Protein AF-A0A925UVL2-F1 (afdb_monomer_lite)

Structure (mmCIF, N/CA/C/O backbone):
data_AF-A0A925UVL2-F1
#
_entry.id   AF-A0A925UVL2-F1
#
loop_
_atom_site.group_PDB
_atom_site.id
_atom_site.type_symbol
_atom_site.label_atom_id
_atom_site.label_alt_id
_atom_site.label_comp_id
_atom_site.label_asym_id
_atom_site.label_entity_id
_atom_site.label_seq_id
_atom_site.pdbx_PDB_ins_code
_atom_site.Cartn_x
_atom_site.Cartn_y
_atom_site.Cartn_z
_atom_site.occupancy
_atom_site.B_iso_or_equiv
_atom_site.auth_seq_id
_atom_site.auth_comp_id
_atom_site.auth_asym_id
_atom_site.auth_atom_id
_atom_site.pdbx_PDB_model_num
ATOM 1 N N . MET A 1 1 ? -5.075 15.294 38.977 1.00 72.44 1 MET A N 1
ATOM 2 C CA . MET A 1 1 ? -5.924 14.335 39.721 1.00 72.44 1 MET A CA 1
ATOM 3 C C . MET A 1 1 ? -6.480 15.074 40.926 1.00 72.44 1 MET A C 1
ATOM 5 O O . MET A 1 1 ? -5.713 15.809 41.532 1.00 72.44 1 MET A O 1
ATOM 9 N N . HIS A 1 2 ? -7.775 14.944 41.223 1.00 85.81 2 HIS A N 1
ATOM 10 C CA . HIS A 1 2 ? -8.406 15.625 42.360 1.00 85.81 2 HIS A CA 1
ATOM 11 C C . HIS A 1 2 ? -8.587 14.658 43.531 1.00 85.81 2 HIS A C 1
ATOM 13 O O . HIS A 1 2 ? -9.020 13.522 43.315 1.00 85.81 2 HIS A O 1
ATOM 19 N N . HIS A 1 3 ? -8.295 15.098 44.755 1.00 89.81 3 HIS A N 1
ATOM 20 C CA . HIS A 1 3 ? -8.613 14.348 45.967 1.00 89.81 3 HIS A CA 1
ATOM 21 C C . HIS A 1 3 ? -10.031 14.688 46.433 1.00 89.81 3 HIS A C 1
ATOM 23 O O . HIS A 1 3 ? -10.335 15.842 46.712 1.00 89.81 3 HIS A O 1
ATOM 29 N N . ILE A 1 4 ? -10.893 13.677 46.559 1.00 88.50 4 ILE A N 1
ATOM 30 C CA . ILE A 1 4 ? -12.280 13.822 47.034 1.00 88.50 4 ILE A CA 1
ATOM 31 C C . ILE A 1 4 ? -12.306 14.417 48.450 1.00 88.50 4 ILE A C 1
ATOM 33 O O . ILE A 1 4 ? -13.147 15.257 48.769 1.00 88.50 4 ILE A O 1
ATOM 37 N N . VAL A 1 5 ? -11.374 13.979 49.298 1.00 87.56 5 VAL A N 1
ATOM 38 C CA . VAL A 1 5 ? -10.999 14.658 50.539 1.00 87.56 5 VAL A CA 1
ATOM 39 C C . VAL A 1 5 ? -9.580 15.179 50.358 1.00 87.56 5 VAL A C 1
ATOM 41 O O . VAL A 1 5 ? -8.650 14.384 50.259 1.00 87.56 5 VAL A O 1
ATOM 44 N N . GLU A 1 6 ? -9.424 16.498 50.298 1.00 85.12 6 GLU A N 1
ATOM 45 C CA . GLU A 1 6 ? -8.128 17.170 50.138 1.00 85.12 6 GLU A CA 1
ATOM 46 C C . GLU A 1 6 ? -7.129 16.761 51.238 1.00 85.12 6 GLU A C 1
ATOM 48 O O . GLU A 1 6 ? -7.491 16.671 52.416 1.00 85.12 6 GLU A O 1
ATOM 53 N N . GLU A 1 7 ? -5.854 16.573 50.878 1.00 84.00 7 GLU A N 1
ATOM 54 C CA . GLU A 1 7 ? -4.787 16.214 51.834 1.00 84.00 7 GLU A CA 1
ATOM 55 C C . GLU A 1 7 ? -4.626 17.268 52.939 1.00 84.00 7 GLU A C 1
ATOM 57 O O . GLU A 1 7 ? -4.445 16.933 54.108 1.00 84.00 7 GLU A O 1
ATOM 62 N N . SER A 1 8 ? -4.809 18.550 52.601 1.00 81.94 8 SER A N 1
ATOM 63 C CA . SER A 1 8 ? -4.787 19.667 53.562 1.00 81.94 8 SER A CA 1
ATOM 64 C C . SER A 1 8 ? -5.883 19.588 54.631 1.00 81.94 8 SER A C 1
ATOM 66 O O . SER A 1 8 ? -5.775 20.231 55.673 1.00 81.94 8 SER A O 1
ATOM 68 N N . LYS A 1 9 ? -6.932 18.791 54.394 1.00 81.00 9 LYS A N 1
ATOM 69 C CA . LYS A 1 9 ? -8.013 18.498 55.345 1.00 81.00 9 LYS A CA 1
ATOM 70 C C . LYS A 1 9 ? -7.885 17.098 55.964 1.00 81.00 9 LYS A C 1
ATOM 72 O O . LYS A 1 9 ? -8.846 16.607 56.549 1.00 81.00 9 LYS A O 1
ATOM 77 N N . GLY A 1 10 ? -6.719 16.459 55.835 1.00 86.19 10 GLY A N 1
ATOM 78 C CA . GLY A 1 10 ? -6.431 15.127 56.374 1.00 86.19 10 GLY A CA 1
ATOM 79 C C . GLY A 1 10 ? -6.856 13.966 55.470 1.00 86.19 10 GLY A C 1
ATOM 80 O O . GLY A 1 10 ? -6.943 12.832 55.936 1.00 86.19 10 GLY A O 1
ATOM 81 N N . GLY A 1 11 ? -7.155 14.223 54.193 1.00 87.06 11 GLY A N 1
ATOM 82 C CA . GLY A 1 11 ? -7.485 13.169 53.238 1.00 87.06 11 GLY A CA 1
ATOM 83 C C . GLY A 1 11 ? -6.274 12.300 52.858 1.00 87.06 11 GLY A C 1
ATOM 84 O O . GLY A 1 11 ? -5.169 12.821 52.733 1.00 87.06 11 GLY A O 1
ATOM 85 N N . PRO A 1 12 ? -6.447 10.981 52.650 1.00 90.25 12 PRO A N 1
ATOM 86 C CA . PRO A 1 12 ? -5.346 10.086 52.297 1.00 90.25 12 PRO A CA 1
ATOM 87 C C . PRO A 1 12 ? -4.977 10.169 50.806 1.00 90.25 12 PRO A C 1
ATOM 89 O O . PRO A 1 12 ? -5.854 10.241 49.941 1.00 90.25 12 PRO A O 1
ATOM 92 N N . ASN A 1 13 ? -3.686 10.061 50.485 1.00 89.81 13 ASN A N 1
ATOM 93 C CA . ASN A 1 13 ? -3.199 9.989 49.105 1.00 89.81 13 ASN A CA 1
ATOM 94 C C . ASN A 1 13 ? -3.274 8.552 48.552 1.00 89.81 13 ASN A C 1
ATOM 96 O O . ASN A 1 13 ? -2.267 7.858 48.421 1.00 89.81 13 ASN A O 1
ATOM 100 N N . ILE A 1 14 ? -4.492 8.071 48.301 1.00 91.19 14 ILE A N 1
ATOM 101 C CA . ILE A 1 14 ? -4.757 6.717 47.793 1.00 91.19 14 ILE A CA 1
ATOM 102 C C . ILE A 1 14 ? -5.704 6.758 46.596 1.00 91.19 14 ILE A C 1
ATOM 104 O O . ILE A 1 14 ? -6.545 7.652 46.484 1.00 91.19 14 ILE A O 1
ATOM 108 N N . ALA A 1 15 ? -5.630 5.740 45.736 1.00 86.75 15 ALA A N 1
ATOM 109 C CA . ALA A 1 15 ? -6.442 5.651 44.522 1.00 86.75 15 ALA A CA 1
ATOM 110 C C . ALA A 1 15 ? -7.954 5.766 44.787 1.00 86.75 15 ALA A C 1
ATOM 112 O O . ALA A 1 15 ? -8.668 6.352 43.976 1.00 86.75 15 ALA A O 1
ATOM 113 N N . ASP A 1 16 ? -8.460 5.262 45.919 1.00 89.19 16 ASP A N 1
ATOM 114 C CA . ASP A 1 16 ? -9.878 5.392 46.282 1.00 89.19 16 ASP A CA 1
ATOM 115 C C . ASP A 1 16 ? -10.305 6.855 46.510 1.00 89.19 16 ASP A C 1
ATOM 117 O O . ASP A 1 16 ? -11.392 7.257 46.091 1.00 89.19 16 ASP A O 1
ATOM 121 N N . ASN A 1 17 ? -9.418 7.673 47.080 1.00 90.81 17 ASN A N 1
ATOM 122 C CA . ASN A 1 17 ? -9.654 9.094 47.325 1.00 90.81 17 ASN A CA 1
ATOM 123 C C . ASN A 1 17 ? -9.396 9.967 46.081 1.00 90.81 17 ASN A C 1
ATOM 125 O O . ASN A 1 17 ? -9.774 11.133 46.068 1.00 90.81 17 ASN A O 1
ATOM 129 N N . GLY A 1 18 ? -8.779 9.420 45.030 1.00 90.50 18 GLY A N 1
ATOM 130 C CA . GLY A 1 18 ? -8.549 10.120 43.767 1.00 90.50 18 GLY A CA 1
ATOM 131 C C . GLY A 1 18 ? -9.730 10.010 42.800 1.00 90.50 18 GLY A C 1
ATOM 132 O O . GLY A 1 18 ? -10.296 8.928 42.622 1.00 90.50 18 GLY A O 1
ATOM 133 N N . ILE A 1 19 ? -10.074 11.108 42.128 1.00 89.94 19 ILE A N 1
ATOM 134 C CA . ILE A 1 19 ? -11.000 11.130 40.988 1.00 89.94 19 ILE A CA 1
ATOM 135 C C . ILE A 1 19 ? -10.327 11.794 39.769 1.00 89.94 19 ILE A C 1
ATOM 137 O O . ILE A 1 19 ? -9.723 12.869 39.901 1.00 89.94 19 ILE A O 1
ATOM 141 N N . PRO A 1 20 ? -10.371 11.161 38.580 1.00 87.50 20 PRO A N 1
ATOM 142 C CA . PRO A 1 20 ? -9.925 11.795 37.346 1.00 87.50 20 PRO A CA 1
ATOM 143 C C . PRO A 1 20 ? -10.978 12.808 36.885 1.00 87.50 20 PRO A C 1
ATOM 145 O O . PRO A 1 20 ? -12.149 12.468 36.749 1.00 87.50 20 PRO A O 1
ATOM 148 N N . LEU A 1 21 ? -10.557 14.050 36.653 1.00 85.44 21 LEU A N 1
ATOM 149 C CA . LEU A 1 21 ? -11.402 15.148 36.180 1.00 85.44 21 LEU A CA 1
ATOM 150 C C . LEU A 1 21 ? -10.656 15.907 35.077 1.00 85.44 21 LEU A C 1
ATOM 152 O O . LEU A 1 21 ? -9.426 15.994 35.129 1.00 85.44 21 LEU A O 1
ATOM 156 N N . CYS A 1 22 ? -11.389 16.465 34.109 1.00 86.19 22 CYS A N 1
ATOM 157 C CA . CYS A 1 22 ? -10.830 17.453 33.186 1.00 86.19 22 CYS A CA 1
ATOM 158 C C . CYS A 1 22 ? -10.527 18.767 33.924 1.00 86.19 22 CYS A C 1
ATOM 160 O O . CYS A 1 22 ? -10.911 18.945 35.083 1.00 86.19 22 CYS A O 1
ATOM 162 N N . PHE A 1 23 ? -9.838 19.685 33.249 1.00 80.12 23 PHE A N 1
ATOM 163 C CA . PHE A 1 23 ? -9.424 20.955 33.843 1.00 80.12 23 PHE A CA 1
ATOM 164 C C . PHE A 1 23 ? -10.614 21.781 34.363 1.00 80.12 23 PHE A C 1
ATOM 166 O O . PHE A 1 23 ? -10.574 22.250 35.499 1.00 80.12 23 PHE A O 1
ATOM 173 N N . ASP A 1 24 ? -11.701 21.856 33.594 1.00 80.81 24 ASP A N 1
ATOM 174 C CA . ASP A 1 24 ? -12.895 22.631 33.957 1.00 80.81 24 ASP A CA 1
ATOM 175 C C . ASP A 1 24 ? -13.642 22.003 35.140 1.00 80.81 24 ASP A C 1
ATOM 177 O O . ASP A 1 24 ? -13.885 22.659 36.153 1.00 80.81 24 ASP A O 1
ATOM 181 N N . CYS A 1 25 ? -13.898 20.689 35.095 1.00 82.00 25 CYS A N 1
ATOM 182 C CA . CYS A 1 25 ? -14.522 19.989 36.220 1.00 82.00 25 CYS A CA 1
ATOM 183 C C . CYS A 1 25 ? -13.666 20.065 37.490 1.00 82.00 25 CYS A C 1
ATOM 185 O O . CYS A 1 25 ? -14.204 20.095 38.594 1.00 82.00 25 CYS A O 1
ATOM 187 N N . HIS A 1 26 ? -12.338 20.100 37.362 1.00 83.12 26 HIS A N 1
ATOM 188 C CA . HIS A 1 26 ? -11.442 20.258 38.503 1.00 83.12 26 HIS A CA 1
ATOM 189 C C . HIS A 1 26 ? -11.565 21.643 39.166 1.00 83.12 26 HIS A C 1
ATOM 191 O O . HIS A 1 26 ? -11.337 21.763 40.373 1.00 83.12 26 HIS A O 1
ATOM 197 N N . ALA A 1 27 ? -11.921 22.686 38.413 1.00 78.25 27 ALA A N 1
ATOM 198 C CA . ALA A 1 27 ? -12.190 24.011 38.965 1.00 78.25 27 ALA A CA 1
ATOM 199 C C . ALA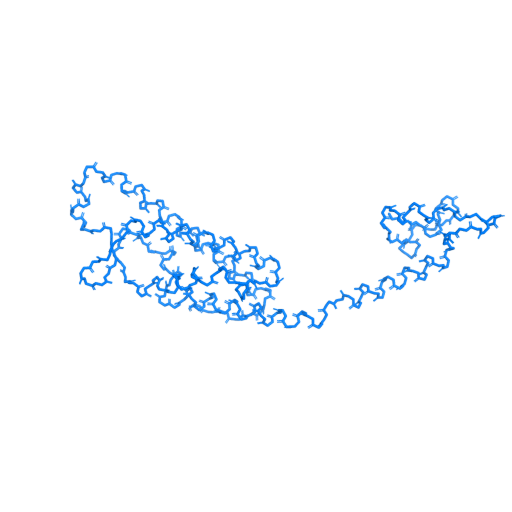 A 1 27 ? -13.524 24.037 39.733 1.00 78.25 27 ALA A C 1
ATOM 201 O O . ALA A 1 27 ? -13.575 24.512 40.869 1.00 78.25 27 ALA A O 1
ATOM 202 N N . ASP A 1 28 ? -14.573 23.431 39.173 1.00 75.19 28 ASP A N 1
ATOM 203 C CA . ASP A 1 28 ? -15.930 23.465 39.736 1.00 75.19 28 ASP A CA 1
ATOM 204 C C . ASP A 1 28 ? -16.056 22.757 41.097 1.00 75.19 28 ASP A C 1
ATOM 206 O O . ASP A 1 28 ? -16.763 23.218 42.000 1.00 75.19 28 ASP A O 1
ATOM 210 N N . VAL A 1 29 ? -15.340 21.644 41.288 1.00 78.38 29 VAL A N 1
ATOM 211 C CA . VAL A 1 29 ? -15.460 20.796 42.491 1.00 78.38 29 VAL A CA 1
ATOM 212 C C . VAL A 1 29 ? -14.903 21.435 43.770 1.00 78.38 29 VAL A C 1
ATOM 214 O O . VAL A 1 29 ? -15.275 21.030 44.871 1.00 78.38 29 VAL A O 1
ATOM 217 N N . LYS A 1 30 ? -14.061 22.473 43.669 1.00 67.06 30 LYS A N 1
ATOM 218 C CA . LYS A 1 30 ? -13.407 23.107 44.832 1.00 67.06 30 LYS A CA 1
ATOM 219 C C . LYS A 1 30 ? -14.278 24.112 45.589 1.00 67.06 30 LYS A C 1
ATOM 221 O O . LYS A 1 30 ? -13.866 24.621 46.631 1.00 67.06 30 LYS A O 1
ATOM 226 N N . HIS A 1 31 ? -15.488 24.395 45.114 1.00 59.34 31 HIS A N 1
ATOM 227 C CA . HIS A 1 31 ? -16.301 25.496 45.632 1.00 59.34 31 HIS A CA 1
ATOM 228 C C . HIS A 1 31 ? -17.306 25.121 46.735 1.00 59.34 31 HIS A C 1
ATOM 230 O O . HIS A 1 31 ? -18.104 25.981 47.132 1.00 59.34 31 HIS A O 1
ATOM 236 N N . TYR A 1 32 ? -17.297 23.889 47.268 1.00 60.66 32 TYR A N 1
ATOM 237 C CA . TYR A 1 32 ? -18.253 23.483 48.308 1.00 60.66 32 TYR A CA 1
ATOM 238 C C . TYR A 1 32 ? -18.093 24.309 49.598 1.00 60.66 32 TYR A C 1
ATOM 240 O O . TYR A 1 32 ? -17.070 24.247 50.279 1.00 60.66 32 TYR A O 1
ATOM 248 N N . ASN A 1 33 ? -19.135 25.071 49.945 1.00 62.41 33 ASN A N 1
ATOM 249 C CA . ASN A 1 33 ? -19.222 25.848 51.179 1.00 62.41 33 ASN A CA 1
ATOM 250 C C . ASN A 1 33 ? -20.495 25.435 51.931 1.00 62.41 33 ASN A C 1
ATOM 252 O O . ASN A 1 33 ? -21.598 25.748 51.486 1.00 62.41 33 ASN A O 1
ATOM 256 N N . ALA A 1 34 ? -20.335 24.776 53.081 1.00 62.72 34 ALA A N 1
ATOM 257 C CA . ALA A 1 34 ? -21.445 24.305 53.912 1.00 62.72 34 ALA A CA 1
ATOM 258 C C . ALA A 1 34 ? -22.335 25.442 54.458 1.00 62.72 34 ALA A C 1
ATOM 260 O O . ALA A 1 34 ? -23.492 25.206 54.787 1.00 62.72 34 ALA A O 1
ATOM 261 N N . GLN A 1 35 ? -21.818 26.673 54.534 1.00 62.56 35 GLN A N 1
ATOM 262 C CA . GLN A 1 35 ? -22.533 27.846 55.054 1.00 62.56 35 GLN A CA 1
ATOM 263 C C . GLN A 1 35 ? -23.428 28.510 53.993 1.00 62.56 35 GLN A C 1
ATOM 265 O O . GLN A 1 35 ? -24.331 29.269 54.336 1.00 62.56 35 GLN A O 1
ATOM 270 N N . HIS A 1 36 ? -23.215 28.204 52.707 1.00 58.78 36 HIS A N 1
ATOM 271 C CA . HIS A 1 36 ? -24.003 28.734 51.592 1.00 58.78 36 HIS A CA 1
ATOM 272 C C . HIS A 1 36 ? -24.233 27.650 50.524 1.00 58.78 36 HIS A C 1
ATOM 274 O O . HIS A 1 36 ? -23.535 27.633 49.504 1.00 58.78 36 HIS A O 1
ATOM 280 N N . PRO A 1 37 ? -25.229 26.763 50.715 1.00 61.72 37 PRO A N 1
ATOM 281 C CA . PRO A 1 37 ? -25.466 25.612 49.839 1.00 61.72 37 PRO A CA 1
ATOM 282 C C . PRO A 1 37 ? -26.123 25.959 48.484 1.00 61.72 37 PRO A C 1
ATOM 284 O O . PRO A 1 37 ? -26.692 25.088 47.836 1.00 61.72 37 PRO A O 1
ATOM 287 N N . ARG A 1 38 ? -26.067 27.216 48.017 1.00 48.75 38 ARG A N 1
ATOM 288 C CA . ARG A 1 38 ? -26.560 27.597 46.680 1.00 48.75 38 ARG A CA 1
ATOM 289 C C . ARG A 1 38 ? -25.450 27.454 45.629 1.00 48.75 38 ARG A C 1
ATOM 291 O O . ARG A 1 38 ? -24.377 28.036 45.785 1.00 48.75 38 ARG A O 1
ATOM 298 N N . GLY A 1 39 ? -25.738 26.719 44.553 1.00 58.12 39 GLY A N 1
ATOM 299 C CA . GLY A 1 39 ? -24.865 26.518 43.384 1.00 58.12 39 GLY A CA 1
ATOM 300 C C . GLY A 1 39 ? -24.618 25.040 43.046 1.00 58.12 39 GLY A C 1
ATOM 301 O O . GLY A 1 39 ? -24.963 24.156 43.825 1.00 58.12 39 GLY A O 1
ATOM 302 N N . THR A 1 40 ? -24.004 24.777 41.889 1.00 54.75 40 THR A N 1
ATOM 303 C CA . THR A 1 40 ? -23.589 23.450 41.382 1.00 54.75 40 THR A CA 1
ATOM 304 C C . THR A 1 40 ? -22.350 22.929 42.118 1.00 54.75 40 THR A C 1
ATOM 306 O O . THR A 1 40 ? -21.260 22.853 41.558 1.00 54.75 40 THR A O 1
ATOM 309 N N . LYS A 1 41 ? -22.477 22.641 43.415 1.00 70.88 41 LYS A N 1
ATOM 310 C CA . LYS A 1 41 ? -21.344 22.249 44.266 1.00 70.88 41 LYS A CA 1
ATOM 311 C C . LYS A 1 41 ? -21.483 20.792 44.687 1.00 70.88 41 LYS A C 1
ATOM 313 O O . LYS A 1 41 ? -22.466 20.444 45.328 1.00 70.88 41 LYS A O 1
ATOM 318 N N . TYR A 1 42 ? -20.483 19.974 44.364 1.00 75.56 42 TYR A N 1
ATOM 319 C CA . TYR A 1 42 ? -20.478 18.544 44.665 1.00 75.56 42 TYR A CA 1
ATOM 320 C C . TYR A 1 42 ? -19.941 18.263 46.071 1.00 75.56 42 TYR A C 1
ATOM 322 O O . TYR A 1 42 ? -18.875 18.735 46.465 1.00 75.56 42 TYR A O 1
ATOM 330 N N . SER A 1 43 ? -20.668 17.450 46.821 1.00 81.31 43 SER A N 1
ATOM 331 C CA . SER A 1 43 ? -20.219 16.819 48.055 1.00 81.31 43 SER A CA 1
ATOM 332 C C . SER A 1 43 ? -19.278 15.644 47.768 1.00 81.31 43 SER A C 1
ATOM 334 O O . SER A 1 43 ? -19.274 15.056 46.684 1.00 81.31 43 SER A O 1
ATOM 336 N N . GLY A 1 44 ? -18.500 15.235 48.774 1.00 85.38 44 GLY A N 1
ATOM 337 C CA . GLY A 1 44 ? -17.602 14.086 48.639 1.00 85.38 44 GLY A CA 1
ATOM 338 C C . GLY A 1 44 ? -18.326 12.778 48.281 1.00 85.38 44 GLY A C 1
ATOM 339 O O . GLY A 1 44 ? -17.777 11.948 47.560 1.00 85.38 44 GLY A O 1
ATOM 340 N N . SER A 1 45 ? -19.571 12.593 48.731 1.00 85.81 45 SER A N 1
ATOM 341 C CA . SER A 1 45 ? -20.397 11.438 48.359 1.00 85.81 45 SER A CA 1
ATOM 342 C C . SER A 1 45 ? -20.843 11.493 46.895 1.00 85.81 45 SER A C 1
ATOM 344 O O . SER A 1 45 ? -20.810 10.465 46.218 1.00 85.81 45 SER A O 1
ATOM 346 N N . GLU A 1 46 ? -21.190 12.673 46.375 1.00 86.38 46 GLU A N 1
ATOM 347 C CA . GLU A 1 46 ? -21.504 12.861 44.953 1.00 86.38 46 GLU A CA 1
ATOM 348 C C . GLU A 1 46 ? -20.282 12.612 44.069 1.00 86.38 46 GLU A C 1
ATOM 350 O O . GLU A 1 46 ? -20.398 11.921 43.061 1.00 86.38 46 GLU A O 1
ATOM 355 N N . LEU A 1 47 ? -19.094 13.076 44.473 1.00 88.75 47 LEU A N 1
ATOM 356 C CA . LEU A 1 47 ? -17.850 12.785 43.752 1.00 88.75 47 LEU A CA 1
ATOM 357 C C . LEU A 1 47 ? -17.543 11.282 43.725 1.00 88.75 47 LEU A C 1
ATOM 359 O O . LEU A 1 47 ? -17.193 10.744 42.675 1.00 88.75 47 LEU A O 1
ATOM 363 N N . ARG A 1 48 ? -17.731 10.569 44.845 1.00 90.75 48 ARG A N 1
ATOM 364 C CA . ARG A 1 48 ? -17.581 9.101 44.886 1.00 90.75 48 ARG A CA 1
ATOM 365 C C . ARG A 1 48 ? -18.575 8.408 43.960 1.00 90.75 48 ARG A C 1
ATOM 367 O O . ARG A 1 48 ? -18.187 7.499 43.227 1.00 90.75 48 ARG A O 1
ATOM 374 N N . LYS A 1 49 ? -19.834 8.851 43.952 1.00 90.44 49 LYS A N 1
ATOM 375 C CA . LYS A 1 49 ? -20.864 8.316 43.056 1.00 90.44 49 LYS A CA 1
ATOM 376 C C . LYS A 1 49 ? -20.503 8.558 41.587 1.00 90.44 49 LYS A C 1
ATOM 378 O O . LYS A 1 49 ? -20.500 7.603 40.815 1.00 90.44 49 LYS A O 1
ATOM 383 N N . HIS A 1 50 ? -20.108 9.779 41.224 1.00 88.00 50 HIS A N 1
ATOM 384 C CA . HIS A 1 50 ? -19.669 10.108 39.867 1.00 88.00 50 HIS A CA 1
ATOM 385 C C . HIS A 1 50 ? -18.454 9.296 39.430 1.00 88.00 50 HIS A C 1
ATOM 387 O O . HIS A 1 50 ? -18.442 8.792 38.313 1.00 88.00 50 HIS A O 1
ATOM 393 N N . LYS A 1 51 ? -17.465 9.098 40.308 1.00 90.44 51 LYS A N 1
ATOM 394 C CA . LYS A 1 51 ? -16.316 8.227 40.035 1.00 90.44 51 LYS A CA 1
ATOM 395 C C . LYS A 1 51 ? -16.765 6.806 39.686 1.00 90.44 51 LYS A C 1
ATOM 397 O O . LYS A 1 51 ? -16.340 6.265 38.669 1.00 90.44 51 LYS A O 1
ATOM 402 N N . VAL A 1 52 ? -17.626 6.205 40.510 1.00 91.56 52 VAL A N 1
ATOM 403 C CA . VAL A 1 52 ? -18.140 4.844 40.282 1.00 91.56 52 VAL A CA 1
ATOM 404 C C . VAL A 1 52 ? -18.930 4.764 38.977 1.00 91.56 52 VAL A C 1
ATOM 406 O O . VAL A 1 52 ? -18.750 3.824 38.207 1.00 91.56 52 VAL A O 1
ATOM 409 N N . GLU A 1 53 ? -19.797 5.736 38.707 1.00 89.06 53 GLU A N 1
ATOM 410 C CA . GLU A 1 53 ? -20.590 5.781 37.477 1.00 89.06 53 GLU A CA 1
ATOM 411 C C . GLU A 1 53 ? -19.725 5.993 36.235 1.00 89.06 53 GLU A C 1
ATOM 413 O O . GLU A 1 53 ? -19.949 5.328 35.226 1.00 89.06 53 GLU A O 1
ATOM 418 N N . TRP A 1 54 ? -18.708 6.851 36.312 1.00 85.94 54 TRP A N 1
ATOM 419 C CA . TRP A 1 54 ? -17.735 7.047 35.243 1.00 85.94 54 TRP A CA 1
ATOM 420 C C . TRP A 1 54 ? -16.982 5.754 34.939 1.00 85.94 54 TRP A C 1
ATOM 422 O O . TRP A 1 54 ? -16.974 5.328 33.788 1.00 85.94 54 TRP A O 1
ATOM 432 N N . PHE A 1 55 ? -16.441 5.075 35.960 1.00 86.62 55 PHE A N 1
ATOM 433 C CA . PHE A 1 55 ? -15.757 3.790 35.776 1.00 86.62 55 PHE A CA 1
ATOM 434 C C . PHE A 1 55 ? -16.673 2.711 35.191 1.00 86.62 55 PHE A C 1
ATOM 436 O O . PHE A 1 55 ? -16.255 1.970 34.307 1.00 86.62 55 PHE A O 1
ATOM 443 N N . LYS A 1 56 ? -17.941 2.656 35.618 1.00 87.38 56 LYS A N 1
ATOM 444 C CA . LYS A 1 56 ? -18.942 1.768 35.008 1.00 87.38 56 LYS A CA 1
ATOM 445 C C . LYS A 1 56 ? -19.179 2.106 33.540 1.00 87.38 56 LYS A C 1
ATOM 447 O O . LYS A 1 56 ? -19.239 1.199 32.720 1.00 87.38 56 LYS A O 1
ATOM 452 N N . ARG A 1 57 ? -19.299 3.391 33.197 1.00 78.69 57 ARG A N 1
ATOM 453 C CA . ARG A 1 57 ? -19.492 3.830 31.810 1.00 78.69 57 ARG A CA 1
ATOM 454 C C . ARG A 1 57 ? -18.289 3.478 30.952 1.00 78.69 57 ARG A C 1
ATOM 456 O O . ARG A 1 57 ? -18.487 2.829 29.943 1.00 78.69 57 ARG A O 1
ATOM 463 N N . VAL A 1 58 ? -17.063 3.806 31.353 1.00 76.81 58 VAL A N 1
ATOM 464 C CA . VAL A 1 58 ? -15.871 3.458 30.554 1.00 76.81 58 VAL A CA 1
ATOM 465 C C . VAL A 1 58 ? -15.630 1.948 30.471 1.00 76.81 58 VAL A C 1
ATOM 467 O O . VAL A 1 58 ? -15.100 1.485 29.472 1.00 76.81 58 VAL A O 1
ATOM 470 N N . ALA A 1 59 ? -16.074 1.166 31.462 1.00 74.56 59 ALA A N 1
ATOM 471 C CA . ALA A 1 59 ? -16.051 -0.296 31.385 1.00 74.56 59 ALA A CA 1
ATOM 472 C C . ALA A 1 59 ? -17.081 -0.862 30.386 1.00 74.56 59 ALA A C 1
ATOM 474 O O . ALA A 1 59 ? -16.847 -1.917 29.805 1.00 74.56 59 ALA A O 1
ATOM 475 N N . VAL A 1 60 ? -18.213 -0.173 30.187 1.00 62.62 60 VAL A N 1
ATOM 476 C CA . VAL A 1 60 ? -19.255 -0.535 29.205 1.00 62.62 60 VAL A CA 1
ATOM 477 C C . VAL A 1 60 ? -18.960 0.051 27.820 1.00 62.62 60 VAL A C 1
ATOM 479 O O . VAL A 1 60 ? -19.298 -0.570 26.821 1.00 62.62 60 VAL A O 1
ATOM 482 N N . VAL A 1 61 ? -18.268 1.191 27.737 1.00 54.09 61 VAL A N 1
ATOM 483 C CA . VAL A 1 61 ? -17.736 1.802 26.501 1.00 54.09 61 VAL A CA 1
ATOM 484 C C . VAL A 1 61 ? -16.459 1.063 26.053 1.00 54.09 61 VAL A C 1
ATOM 486 O O . VAL A 1 61 ? -15.512 1.646 25.540 1.00 54.09 61 VAL A O 1
ATOM 489 N N . ALA A 1 62 ? -16.430 -0.259 26.211 1.00 52.25 62 ALA A N 1
ATOM 490 C CA . ALA A 1 62 ? -15.784 -1.093 25.213 1.00 52.25 62 ALA A CA 1
ATOM 491 C C . ALA A 1 62 ? -16.786 -1.168 24.044 1.00 52.25 62 ALA A C 1
ATOM 493 O O . ALA A 1 62 ? -17.911 -1.615 24.269 1.00 52.25 62 ALA A O 1
ATOM 494 N N . PRO A 1 63 ? -16.467 -0.688 22.830 1.00 53.78 63 PRO A N 1
ATOM 495 C CA . PRO A 1 63 ? -17.439 -0.552 21.742 1.00 53.78 63 PRO A CA 1
ATOM 496 C C . PRO A 1 63 ? -17.808 -1.918 21.135 1.00 53.78 63 PRO A C 1
ATOM 498 O O . PRO A 1 63 ? -17.472 -2.236 20.005 1.00 53.78 63 PRO A O 1
ATOM 501 N N . THR A 1 64 ? -18.481 -2.781 21.889 1.00 53.16 64 THR A N 1
ATOM 502 C CA . THR A 1 64 ? -18.593 -4.217 21.588 1.00 53.16 64 THR A CA 1
ATOM 503 C C . THR A 1 64 ? -19.529 -4.560 20.430 1.00 53.16 64 THR A C 1
ATOM 505 O O . THR A 1 64 ? -19.355 -5.621 19.840 1.00 53.16 64 THR A O 1
ATOM 508 N N . ALA A 1 65 ? -20.465 -3.681 20.055 1.00 51.09 65 ALA A N 1
ATOM 509 C CA . ALA A 1 65 ? -21.333 -3.906 18.893 1.00 51.09 65 ALA A CA 1
ATOM 510 C C . ALA A 1 65 ? -20.644 -3.536 17.564 1.00 51.09 65 ALA A C 1
ATOM 512 O O . ALA A 1 65 ? -20.610 -4.351 16.650 1.00 51.09 65 ALA A O 1
ATOM 513 N N . ASN A 1 66 ? -20.005 -2.362 17.486 1.00 60.34 66 ASN A N 1
ATOM 514 C CA . ASN A 1 66 ? -19.341 -1.908 16.257 1.00 60.34 66 ASN A CA 1
ATOM 515 C C . ASN A 1 66 ? -17.986 -2.592 16.015 1.00 60.34 66 ASN A C 1
ATOM 517 O O . ASN A 1 66 ? -17.598 -2.769 14.867 1.00 60.34 66 ASN A O 1
ATOM 521 N N . LEU A 1 67 ? -17.269 -3.027 17.060 1.00 68.50 67 LEU A N 1
ATOM 522 C CA . LEU A 1 67 ? -15.948 -3.652 16.894 1.00 68.50 67 LEU A CA 1
ATOM 523 C C . LEU A 1 67 ? -15.989 -4.945 16.071 1.00 68.50 67 LEU A C 1
ATOM 525 O O . LEU A 1 67 ? -15.062 -5.202 15.310 1.00 68.50 67 LEU A O 1
ATOM 529 N N . ALA A 1 68 ? -17.031 -5.768 16.220 1.00 79.06 68 ALA A N 1
ATOM 530 C CA . ALA A 1 68 ? -17.121 -7.037 15.500 1.00 79.06 68 ALA A CA 1
ATOM 531 C C . ALA A 1 68 ? -17.383 -6.828 14.000 1.00 79.06 68 ALA A C 1
ATOM 533 O O . ALA A 1 68 ? -16.740 -7.479 13.178 1.00 79.06 68 ALA A O 1
ATOM 534 N N . GLU A 1 69 ? -18.283 -5.906 13.649 1.00 83.56 69 GLU A N 1
ATOM 535 C CA . GLU A 1 69 ? -18.589 -5.552 12.257 1.00 83.56 69 GLU A CA 1
ATOM 536 C C . GLU A 1 69 ? -17.429 -4.796 11.601 1.00 83.56 69 GLU A C 1
ATOM 538 O O . GLU A 1 69 ? -16.998 -5.169 10.512 1.00 83.56 69 GLU A O 1
ATOM 543 N N . HIS A 1 70 ? -16.840 -3.814 12.294 1.00 89.81 70 HIS A N 1
ATOM 544 C CA . HIS A 1 70 ? -15.651 -3.098 11.820 1.00 89.81 70 HIS A CA 1
ATOM 545 C C . HIS A 1 70 ? -14.499 -4.068 11.549 1.00 89.81 70 HIS A C 1
ATOM 547 O O . HIS A 1 70 ? -13.897 -4.032 10.483 1.00 89.81 70 HIS A O 1
ATOM 553 N N . ARG A 1 71 ? -14.258 -5.018 12.463 1.00 91.56 71 ARG A N 1
ATOM 554 C CA . ARG A 1 71 ? -13.231 -6.045 12.270 1.00 91.56 71 ARG A CA 1
ATOM 555 C C . ARG A 1 71 ? -13.517 -6.932 11.059 1.00 91.56 71 ARG A C 1
ATOM 557 O O . ARG A 1 71 ? -12.578 -7.338 10.385 1.00 91.56 71 ARG A O 1
ATOM 564 N N . GLN A 1 72 ? -14.775 -7.288 10.789 1.00 93.81 72 GLN A N 1
ATOM 565 C CA . GLN A 1 72 ? -15.115 -8.063 9.588 1.00 93.81 72 GLN A CA 1
ATOM 566 C C . GLN A 1 72 ? -14.826 -7.271 8.311 1.00 93.81 72 GLN A C 1
ATOM 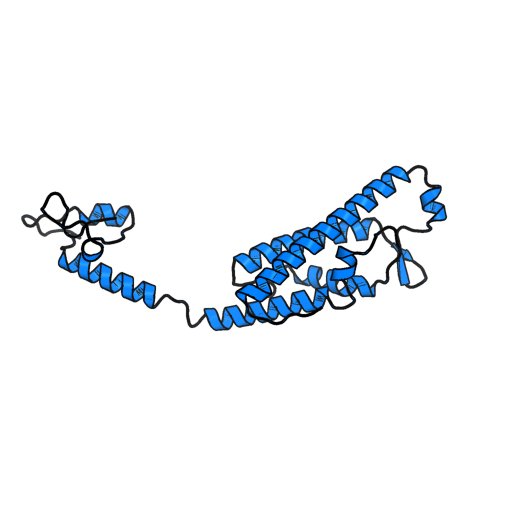568 O O . GLN A 1 72 ? -14.318 -7.843 7.347 1.00 93.81 72 GLN A O 1
ATOM 573 N N . ILE A 1 73 ? -15.099 -5.966 8.320 1.00 94.50 73 ILE A N 1
ATOM 574 C CA . ILE A 1 73 ? -14.780 -5.077 7.202 1.00 94.50 73 ILE A CA 1
ATOM 575 C C . ILE A 1 73 ? -13.263 -4.960 7.023 1.00 94.50 73 ILE A C 1
ATOM 577 O O . ILE A 1 73 ? -12.775 -5.166 5.915 1.00 94.50 73 ILE A O 1
ATOM 581 N N . ASP A 1 74 ? -12.505 -4.763 8.102 1.00 96.56 74 ASP A N 1
ATOM 582 C CA . ASP A 1 74 ? -11.041 -4.732 8.048 1.00 96.56 74 ASP A CA 1
ATOM 583 C C . ASP A 1 74 ? -10.468 -6.050 7.499 1.00 96.56 74 ASP A C 1
ATOM 585 O O . ASP A 1 74 ? -9.578 -6.051 6.653 1.00 96.56 74 ASP A O 1
ATOM 589 N N . VAL A 1 75 ? -11.013 -7.201 7.912 1.00 97.19 75 VAL A N 1
ATOM 590 C CA . VAL A 1 75 ? -10.621 -8.518 7.373 1.00 97.19 75 VAL A CA 1
ATOM 591 C C . VAL A 1 75 ? -10.906 -8.625 5.874 1.00 97.19 75 VAL A C 1
ATOM 593 O O . VAL A 1 75 ? -10.064 -9.145 5.136 1.00 97.19 75 VAL A O 1
ATOM 596 N N . ARG A 1 76 ? -12.065 -8.139 5.412 1.00 97.44 76 ARG A N 1
ATOM 597 C CA . ARG A 1 76 ? -12.403 -8.102 3.983 1.00 97.44 76 ARG A CA 1
ATOM 598 C C . ARG A 1 76 ? -11.378 -7.268 3.215 1.00 97.44 76 ARG A C 1
ATOM 600 O O . ARG A 1 76 ? -10.774 -7.787 2.282 1.00 97.44 76 ARG A O 1
ATOM 607 N N . ILE A 1 77 ? -11.143 -6.027 3.641 1.00 98.12 77 ILE A N 1
ATOM 608 C CA . ILE A 1 77 ? -10.219 -5.093 2.979 1.00 98.12 77 ILE A CA 1
ATOM 609 C C . ILE A 1 77 ? -8.804 -5.679 2.936 1.00 98.12 77 ILE A C 1
ATOM 611 O O . ILE A 1 77 ? -8.179 -5.708 1.878 1.00 98.12 77 ILE A O 1
ATOM 615 N N . ALA A 1 78 ? -8.320 -6.234 4.051 1.00 98.25 78 ALA A N 1
ATOM 616 C CA . ALA A 1 78 ? -7.015 -6.890 4.111 1.00 98.25 78 ALA A CA 1
ATOM 617 C C . ALA A 1 78 ? -6.885 -8.046 3.106 1.00 98.25 78 ALA A C 1
ATOM 619 O O . ALA A 1 78 ? -5.855 -8.200 2.444 1.00 98.25 78 ALA A O 1
ATOM 620 N N . THR A 1 79 ? -7.941 -8.850 2.977 1.00 98.00 79 THR A N 1
ATOM 621 C CA . THR A 1 79 ? -7.987 -9.976 2.038 1.00 98.00 79 THR A CA 1
ATOM 622 C C . THR A 1 79 ? -7.989 -9.492 0.589 1.00 98.00 79 THR A C 1
ATOM 624 O O . THR A 1 79 ? -7.262 -10.046 -0.231 1.00 98.00 79 THR A O 1
ATOM 627 N N . GLU A 1 80 ? -8.752 -8.445 0.272 1.00 97.88 80 GLU A N 1
ATOM 628 C CA . GLU A 1 80 ? -8.814 -7.859 -1.071 1.00 97.88 80 GLU A CA 1
ATOM 629 C C . GLU A 1 80 ? -7.480 -7.231 -1.483 1.00 97.88 80 GLU A C 1
ATOM 631 O O . GLU A 1 80 ? -6.964 -7.542 -2.555 1.00 97.88 80 GLU A O 1
ATOM 636 N N . ILE A 1 81 ? -6.865 -6.420 -0.615 1.00 98.19 81 ILE A N 1
ATOM 637 C 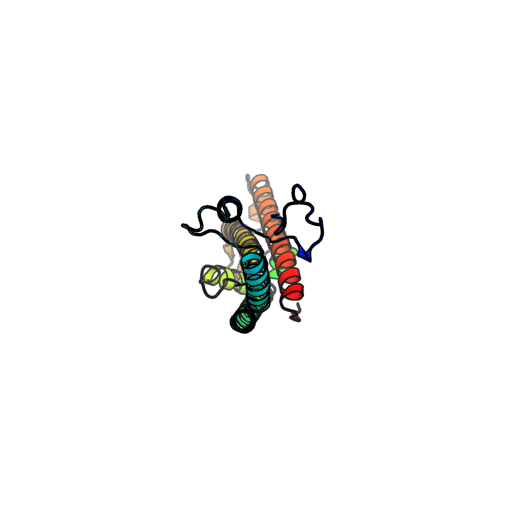CA . ILE A 1 81 ? -5.539 -5.838 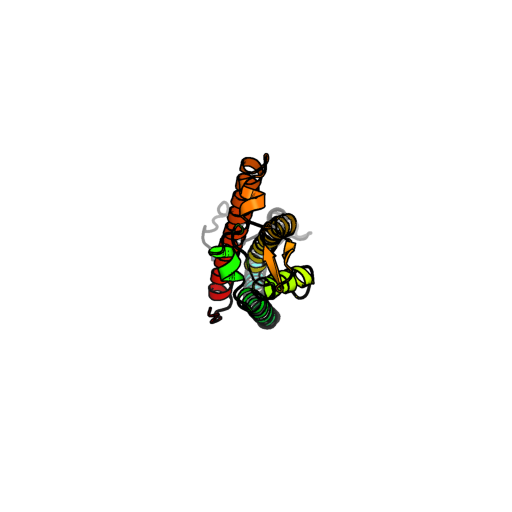-0.870 1.00 98.19 81 ILE A CA 1
ATOM 638 C C . ILE A 1 81 ? -4.517 -6.951 -1.119 1.00 98.19 81 ILE A C 1
ATOM 640 O O . ILE A 1 81 ? -3.758 -6.900 -2.087 1.00 98.19 81 ILE A O 1
ATOM 644 N N . HIS A 1 82 ? -4.498 -7.982 -0.270 1.00 98.19 82 HIS A N 1
ATOM 645 C CA . HIS A 1 82 ? -3.580 -9.103 -0.450 1.00 98.19 82 HIS A CA 1
ATOM 646 C C . HIS A 1 82 ? -3.840 -9.869 -1.747 1.00 98.19 82 HIS A C 1
ATOM 648 O O . HIS A 1 82 ? -2.890 -10.222 -2.447 1.00 98.19 82 HIS A O 1
ATOM 654 N N . HIS A 1 83 ? -5.106 -10.073 -2.104 1.00 97.69 83 HIS A N 1
ATOM 655 C CA . HIS A 1 83 ? -5.481 -10.693 -3.363 1.00 97.69 83 HIS A CA 1
ATOM 656 C C . HIS A 1 83 ? -4.966 -9.897 -4.565 1.00 97.69 83 HIS A C 1
ATOM 658 O O . HIS A 1 83 ? -4.339 -10.487 -5.440 1.00 97.69 83 HIS A O 1
ATOM 664 N N . TYR A 1 84 ? -5.147 -8.575 -4.604 1.00 97.75 84 TYR A N 1
ATOM 665 C CA . TYR A 1 84 ? -4.620 -7.748 -5.694 1.00 97.75 84 TYR A CA 1
ATOM 666 C C . TYR A 1 84 ? -3.096 -7.817 -5.804 1.00 97.75 84 TYR A C 1
ATOM 668 O O . TYR A 1 84 ? -2.560 -7.932 -6.903 1.00 97.75 84 TYR A O 1
ATOM 676 N N . MET A 1 85 ? -2.392 -7.798 -4.671 1.00 97.44 85 MET A N 1
ATOM 677 C CA . MET A 1 85 ? -0.927 -7.820 -4.661 1.00 97.44 85 MET A CA 1
ATOM 678 C C . MET A 1 85 ? -0.329 -9.176 -5.032 1.00 97.44 85 MET A C 1
ATOM 680 O O . MET A 1 85 ? 0.796 -9.243 -5.525 1.00 97.44 85 MET A O 1
ATOM 684 N N . THR A 1 86 ? -1.058 -10.266 -4.815 1.00 94.94 86 THR A N 1
ATOM 685 C CA . THR A 1 86 ? -0.584 -11.623 -5.128 1.00 94.94 86 THR A CA 1
ATOM 686 C C . THR A 1 86 ? -1.095 -12.134 -6.470 1.00 94.94 86 THR A C 1
ATOM 688 O O . THR A 1 86 ? -0.421 -12.940 -7.115 1.00 94.94 86 THR A O 1
ATOM 691 N N . SER A 1 87 ? -2.228 -11.621 -6.952 1.00 90.94 87 SER A N 1
ATOM 692 C CA . SER A 1 87 ? -2.765 -11.950 -8.272 1.00 90.94 87 SER A CA 1
ATOM 693 C C . SER A 1 87 ? -1.796 -11.505 -9.361 1.00 90.94 87 SER A C 1
ATOM 695 O O . SER A 1 87 ? -1.545 -10.318 -9.546 1.00 90.94 87 SER A O 1
ATOM 697 N N . GLY A 1 88 ? -1.209 -12.476 -10.061 1.00 86.75 88 GLY A N 1
ATOM 698 C CA . GLY A 1 88 ? -0.211 -12.217 -11.102 1.00 86.75 88 GLY A CA 1
ATOM 699 C C . GLY A 1 88 ? 1.210 -11.956 -10.586 1.00 86.75 88 GLY A C 1
ATOM 700 O O . GLY A 1 88 ? 2.119 -11.817 -11.399 1.00 86.75 88 GLY A O 1
ATOM 701 N N . GLY A 1 89 ? 1.432 -11.962 -9.266 1.00 94.56 89 GLY A N 1
ATOM 702 C CA . GLY A 1 89 ? 2.757 -11.786 -8.662 1.00 94.56 89 GLY A CA 1
ATOM 703 C C . GLY A 1 89 ? 3.201 -10.331 -8.484 1.00 94.56 89 GLY A C 1
ATOM 704 O O . GLY A 1 89 ? 4.403 -10.084 -8.408 1.00 94.56 89 GLY A O 1
ATOM 705 N N . GLY A 1 90 ? 2.267 -9.380 -8.389 1.00 96.88 90 GLY A N 1
ATOM 706 C CA . GLY A 1 90 ? 2.568 -7.948 -8.255 1.00 96.88 90 GLY A CA 1
ATOM 707 C C . GLY A 1 90 ? 3.516 -7.605 -7.098 1.00 96.88 90 GLY A C 1
ATOM 708 O O . GLY A 1 90 ? 4.429 -6.803 -7.264 1.00 96.88 90 GLY A O 1
ATOM 709 N N . PHE A 1 91 ? 3.383 -8.265 -5.946 1.00 97.50 91 PHE A N 1
ATOM 710 C CA . PHE A 1 91 ? 4.317 -8.094 -4.830 1.00 97.50 91 PHE A CA 1
ATOM 711 C C . PHE A 1 91 ? 5.758 -8.464 -5.209 1.00 97.50 91 PHE A C 1
ATOM 713 O O . PHE A 1 91 ? 6.690 -7.719 -4.915 1.00 97.50 91 PHE A O 1
ATOM 720 N N . TYR A 1 92 ? 5.944 -9.598 -5.887 1.00 97.31 92 TYR A N 1
ATOM 721 C CA . TYR A 1 92 ? 7.266 -10.039 -6.332 1.00 97.31 92 TYR A CA 1
ATOM 722 C C . TYR A 1 92 ? 7.825 -9.141 -7.430 1.00 97.31 92 TYR A C 1
ATOM 724 O O . TYR A 1 92 ? 9.029 -8.921 -7.476 1.00 97.31 92 TYR A O 1
ATOM 732 N N . PHE A 1 93 ? 6.961 -8.576 -8.273 1.00 97.81 93 PHE A N 1
ATOM 733 C CA . PHE A 1 93 ? 7.371 -7.564 -9.237 1.00 97.81 93 PHE A CA 1
ATOM 734 C C . PHE A 1 93 ? 7.960 -6.335 -8.545 1.00 97.81 93 PHE A C 1
ATOM 736 O O . PHE A 1 93 ? 9.085 -5.961 -8.845 1.00 97.81 93 PHE A O 1
ATOM 743 N N . LEU A 1 94 ? 7.254 -5.758 -7.569 1.00 98.12 94 LEU A N 1
ATOM 744 C CA . LEU A 1 94 ? 7.757 -4.591 -6.838 1.00 98.12 94 LEU A CA 1
ATOM 745 C C . LEU A 1 94 ? 9.071 -4.870 -6.103 1.00 98.12 94 LEU A C 1
ATOM 747 O O . LEU A 1 94 ? 9.931 -3.999 -6.027 1.00 98.12 94 LEU A O 1
ATOM 751 N N . ARG A 1 95 ? 9.202 -6.076 -5.543 1.00 97.75 95 ARG A N 1
ATOM 752 C CA . ARG A 1 95 ? 10.338 -6.452 -4.700 1.00 97.75 95 ARG A CA 1
ATOM 753 C C . ARG A 1 95 ? 11.585 -6.835 -5.497 1.00 97.75 95 ARG A C 1
ATOM 755 O O . ARG A 1 95 ? 12.688 -6.500 -5.083 1.00 97.75 95 ARG A O 1
ATOM 762 N N . ASP A 1 96 ? 11.411 -7.587 -6.581 1.00 96.69 96 ASP A N 1
ATOM 763 C CA . ASP A 1 96 ? 12.510 -8.318 -7.221 1.00 96.69 96 ASP A CA 1
ATOM 764 C C . ASP A 1 96 ? 12.734 -7.937 -8.691 1.00 96.69 96 ASP A C 1
ATOM 766 O O . ASP A 1 96 ? 13.772 -8.292 -9.254 1.00 96.69 96 ASP A O 1
ATOM 770 N N . HIS A 1 97 ? 11.773 -7.280 -9.351 1.00 96.44 97 HIS A N 1
ATOM 771 C CA . HIS A 1 97 ? 11.868 -7.026 -10.788 1.00 96.44 97 HIS A CA 1
ATOM 772 C C . HIS A 1 97 ? 12.673 -5.762 -11.074 1.00 96.44 97 HIS A C 1
ATOM 774 O O . HIS A 1 97 ? 12.310 -4.665 -10.661 1.00 96.44 97 HIS A O 1
ATOM 780 N N . ASP A 1 98 ? 13.736 -5.909 -11.859 1.00 96.06 98 ASP A N 1
ATOM 781 C CA . ASP A 1 98 ? 14.452 -4.771 -12.424 1.00 96.06 98 ASP A CA 1
ATOM 782 C C . ASP A 1 98 ? 13.663 -4.210 -13.612 1.00 96.06 98 ASP A C 1
ATOM 784 O O . ASP A 1 98 ? 13.479 -4.898 -14.620 1.00 96.06 98 ASP A O 1
ATOM 788 N N . ILE A 1 99 ? 13.225 -2.952 -13.525 1.00 94.75 99 ILE A N 1
ATOM 789 C CA . ILE A 1 99 ? 12.479 -2.255 -14.586 1.00 94.75 99 ILE A CA 1
ATOM 790 C C . ILE A 1 99 ? 13.272 -2.162 -15.899 1.00 94.75 99 ILE A C 1
ATOM 792 O O . ILE A 1 99 ? 12.680 -1.972 -16.966 1.00 94.75 99 ILE A O 1
ATOM 796 N N . TRP A 1 100 ? 14.591 -2.385 -15.865 1.00 93.19 100 TRP A N 1
ATOM 797 C CA . TRP A 1 100 ? 15.375 -2.591 -17.080 1.00 93.19 100 TRP A CA 1
ATOM 798 C C . TRP A 1 100 ? 14.875 -3.770 -17.931 1.00 93.19 100 TRP A C 1
ATOM 800 O O . TRP A 1 100 ? 14.914 -3.732 -19.164 1.00 93.19 100 TRP A O 1
ATOM 810 N N . ALA A 1 101 ? 14.393 -4.827 -17.281 1.00 92.69 101 ALA A N 1
ATOM 811 C CA . ALA A 1 101 ? 13.905 -6.034 -17.922 1.00 92.69 101 ALA A CA 1
ATOM 812 C C . ALA A 1 101 ? 12.435 -5.913 -18.353 1.00 92.69 101 ALA A C 1
ATOM 814 O O . ALA A 1 101 ? 11.595 -5.311 -17.682 1.00 92.69 101 ALA A O 1
ATOM 815 N N . SER A 1 102 ? 12.096 -6.565 -19.469 1.00 93.94 102 SER A N 1
ATOM 816 C CA . SER A 1 102 ? 10.711 -6.639 -19.939 1.00 93.94 102 SER A CA 1
ATOM 817 C C . SER A 1 102 ? 9.829 -7.466 -19.003 1.00 93.94 102 SER A C 1
ATOM 819 O O . SER A 1 102 ? 10.279 -8.493 -18.4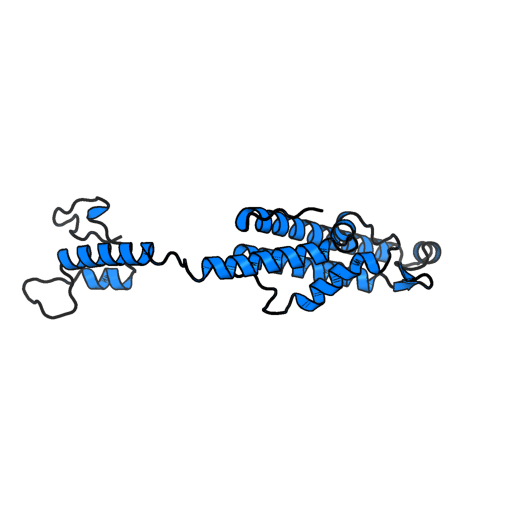91 1.00 93.94 102 SER A O 1
ATOM 821 N N . TYR A 1 103 ? 8.552 -7.111 -18.889 1.00 94.81 103 TYR A N 1
ATOM 822 C CA . TYR A 1 103 ? 7.566 -7.847 -18.092 1.00 94.81 103 TYR A CA 1
ATOM 823 C C . TYR A 1 103 ? 6.214 -7.957 -18.809 1.00 94.81 103 TYR A C 1
ATOM 825 O O . TYR A 1 103 ? 5.933 -7.236 -19.762 1.00 94.81 103 TYR A O 1
ATOM 833 N N . LYS A 1 104 ? 5.365 -8.894 -18.375 1.00 94.38 104 LYS A N 1
ATOM 834 C CA . LYS A 1 104 ? 4.006 -9.066 -18.917 1.00 94.38 104 LYS A CA 1
ATOM 835 C C . LYS A 1 104 ? 3.023 -8.138 -18.210 1.00 94.38 104 LYS A C 1
ATOM 837 O O . LYS A 1 104 ? 3.116 -7.974 -16.998 1.00 94.38 104 LYS A O 1
ATOM 842 N N . SER A 1 105 ? 2.021 -7.637 -18.934 1.00 91.88 105 SER A N 1
ATOM 843 C CA . SER A 1 105 ? 0.939 -6.820 -18.358 1.00 91.88 105 SER A CA 1
ATOM 844 C C . SER A 1 105 ? 0.245 -7.488 -17.165 1.00 91.88 105 SER A C 1
ATOM 846 O O . SER A 1 105 ? -0.015 -6.846 -16.153 1.00 91.88 105 SER A O 1
ATOM 848 N N . SER A 1 106 ? 0.023 -8.802 -17.251 1.00 93.19 106 SER A N 1
ATOM 849 C CA . SER A 1 106 ? -0.647 -9.602 -16.222 1.00 93.19 106 SER A CA 1
ATOM 850 C C . SER A 1 106 ? 0.061 -9.591 -14.865 1.00 93.19 106 SER A C 1
ATOM 852 O O . SER A 1 106 ? -0.547 -9.941 -13.862 1.00 93.19 106 SER A O 1
ATOM 854 N N . VAL A 1 107 ? 1.350 -9.237 -14.821 1.00 94.81 107 VAL A N 1
ATOM 855 C CA . VAL A 1 107 ? 2.121 -9.171 -13.570 1.00 94.81 107 VAL A CA 1
ATOM 856 C C . VAL A 1 107 ? 1.739 -7.944 -12.737 1.00 94.81 107 VAL A C 1
ATOM 858 O O . VAL A 1 107 ? 1.753 -7.997 -11.511 1.00 94.81 107 VAL A O 1
ATOM 861 N N . VAL A 1 108 ? 1.361 -6.849 -13.399 1.00 94.88 108 VAL A N 1
ATOM 862 C CA . VAL A 1 108 ? 1.037 -5.561 -12.764 1.00 94.88 108 VAL A CA 1
ATOM 863 C C . VAL A 1 108 ? -0.464 -5.255 -12.758 1.00 94.88 108 VAL A C 1
ATOM 865 O O . VAL A 1 108 ? -0.894 -4.266 -12.174 1.00 94.88 108 VAL A O 1
ATOM 868 N N . GLU A 1 109 ? -1.287 -6.102 -13.378 1.00 94.81 109 GLU A N 1
ATOM 869 C CA . GLU A 1 109 ? -2.739 -5.913 -13.482 1.00 94.81 109 GLU A CA 1
ATOM 870 C C . GLU A 1 109 ? -3.421 -5.811 -12.111 1.00 94.81 109 GLU A C 1
ATOM 872 O O . GLU A 1 109 ? -4.257 -4.930 -11.894 1.00 94.81 109 GLU A O 1
ATOM 877 N N . GLY A 1 110 ? -3.020 -6.660 -11.161 1.00 97.25 110 GLY A N 1
ATOM 878 C CA . GLY A 1 110 ? -3.509 -6.600 -9.785 1.00 97.25 110 GLY A CA 1
ATOM 879 C C . GLY A 1 110 ? -3.161 -5.278 -9.096 1.00 97.25 110 GLY A C 1
ATOM 880 O O . GLY A 1 110 ? -4.013 -4.680 -8.442 1.00 97.25 110 GLY A O 1
ATOM 881 N N . ILE A 1 111 ? -1.952 -4.759 -9.332 1.00 97.56 111 ILE A N 1
ATOM 882 C CA . ILE A 1 111 ? -1.504 -3.472 -8.786 1.00 97.56 111 ILE A CA 1
ATOM 883 C C . ILE A 1 111 ? -2.360 -2.321 -9.327 1.00 97.56 111 ILE A C 1
ATOM 885 O O . ILE A 1 111 ? -2.864 -1.506 -8.555 1.00 97.56 111 ILE A O 1
ATOM 889 N N . PHE A 1 112 ? -2.561 -2.258 -10.646 1.00 96.06 112 PHE A N 1
ATOM 890 C CA . PHE A 1 112 ? -3.395 -1.215 -11.248 1.00 96.06 112 PHE A CA 1
ATOM 891 C C . PHE A 1 112 ? -4.857 -1.322 -10.807 1.00 96.06 112 PHE A C 1
ATOM 893 O O . PHE A 1 112 ? -5.510 -0.304 -10.589 1.00 96.06 112 PHE A O 1
ATOM 900 N N . SER A 1 113 ? -5.361 -2.544 -10.629 1.00 97.25 113 SER A N 1
ATOM 901 C CA . SER A 1 113 ? -6.711 -2.774 -10.113 1.00 97.25 113 SER A CA 1
ATOM 902 C C . SER A 1 113 ? -6.866 -2.237 -8.691 1.00 97.25 113 SER A C 1
ATOM 904 O O . SER A 1 113 ? -7.853 -1.562 -8.411 1.00 97.25 113 SER A O 1
ATOM 906 N N . LEU A 1 114 ? -5.870 -2.456 -7.825 1.00 98.00 114 LEU A N 1
ATOM 907 C CA . LEU A 1 114 ? -5.845 -1.897 -6.474 1.00 98.00 114 LEU A CA 1
ATOM 908 C C . LEU A 1 114 ? -5.817 -0.364 -6.485 1.00 98.00 114 LEU A C 1
ATOM 910 O O . LEU A 1 114 ? -6.626 0.254 -5.798 1.00 98.00 114 LEU A O 1
ATOM 914 N N . LEU A 1 115 ? -4.933 0.250 -7.278 1.00 97.81 115 LEU A N 1
ATOM 915 C CA . LEU A 1 115 ? -4.840 1.713 -7.385 1.00 97.81 115 LEU A CA 1
ATOM 916 C C . LEU A 1 115 ? -6.146 2.353 -7.881 1.00 97.81 115 LEU A C 1
ATOM 918 O O . LEU A 1 115 ? -6.495 3.451 -7.463 1.00 97.81 115 LEU A O 1
ATOM 922 N N . ASN A 1 116 ? -6.903 1.664 -8.736 1.00 96.88 116 ASN A N 1
ATOM 923 C CA . ASN A 1 116 ? -8.186 2.169 -9.232 1.00 96.88 116 ASN A CA 1
ATOM 924 C C . ASN A 1 116 ? -9.295 2.175 -8.173 1.00 96.88 116 ASN A C 1
ATOM 926 O O . ASN A 1 116 ? -10.266 2.916 -8.317 1.00 96.88 116 ASN A O 1
ATOM 930 N N . VAL A 1 117 ? -9.193 1.331 -7.144 1.00 96.88 117 VAL A N 1
ATOM 931 C CA . VAL A 1 117 ? -10.212 1.225 -6.089 1.00 96.88 117 VAL A CA 1
ATOM 932 C C . VAL A 1 117 ? -9.755 1.817 -4.760 1.00 96.88 117 VAL A C 1
ATOM 934 O O . VAL A 1 117 ? -10.575 1.961 -3.860 1.00 96.88 117 VAL A O 1
ATOM 937 N N . SER A 1 118 ? -8.479 2.180 -4.611 1.00 94.81 118 SER A N 1
ATOM 938 C CA . SER A 1 118 ? -7.887 2.567 -3.324 1.00 94.81 118 SER A CA 1
ATOM 939 C C . SER A 1 118 ? -8.433 3.863 -2.725 1.00 94.81 118 SER A C 1
ATOM 941 O O . SER A 1 118 ? -8.293 4.061 -1.517 1.00 94.81 118 SER A O 1
ATOM 943 N N . ASP A 1 119 ? -9.046 4.715 -3.550 1.00 92.81 119 ASP A N 1
ATOM 944 C CA . ASP A 1 119 ? -9.704 5.957 -3.128 1.00 92.81 119 ASP A CA 1
ATOM 945 C C . ASP A 1 119 ? -11.178 5.745 -2.743 1.00 92.81 119 ASP A C 1
ATOM 947 O O . ASP A 1 119 ? -11.826 6.652 -2.212 1.00 92.81 119 ASP A O 1
ATOM 951 N N . ASN A 1 120 ? -11.728 4.548 -2.979 1.00 95.56 120 ASN A N 1
ATOM 952 C CA . ASN A 1 120 ? -13.096 4.238 -2.591 1.00 95.56 120 ASN A CA 1
ATOM 953 C C . ASN A 1 120 ? -13.206 4.207 -1.058 1.00 95.56 120 ASN A C 1
ATOM 955 O O . ASN A 1 120 ? -12.398 3.544 -0.404 1.00 95.56 120 ASN A O 1
ATOM 959 N N . PRO A 1 121 ? -14.242 4.830 -0.464 1.00 92.56 121 PRO A N 1
ATOM 960 C CA . PRO A 1 121 ? -14.471 4.764 0.980 1.00 92.56 121 PRO A CA 1
ATOM 961 C C . PRO A 1 121 ? -14.569 3.331 1.524 1.00 92.56 121 PRO A C 1
ATOM 963 O O . PRO A 1 121 ? -14.161 3.069 2.649 1.00 92.56 121 PRO A O 1
ATOM 966 N N . ASP A 1 122 ? -15.045 2.387 0.707 1.00 93.38 122 ASP A N 1
ATOM 967 C CA . ASP A 1 122 ? -15.181 0.972 1.076 1.00 93.38 122 ASP A CA 1
ATOM 968 C C . ASP A 1 122 ? -13.839 0.217 1.182 1.00 93.38 122 ASP A C 1
ATOM 970 O O . ASP A 1 122 ? -13.813 -0.917 1.670 1.00 93.38 122 ASP A O 1
ATOM 974 N N . MET A 1 123 ? -12.737 0.842 0.745 1.00 96.94 123 MET A N 1
ATOM 975 C CA . MET A 1 123 ? -11.365 0.327 0.832 1.00 96.94 123 MET A CA 1
ATOM 976 C C . MET A 1 123 ? -10.571 0.916 2.009 1.00 96.94 123 MET A C 1
ATOM 978 O O . MET A 1 123 ? -9.359 0.711 2.079 1.00 96.94 123 MET A O 1
ATOM 982 N N . GLN A 1 124 ? -11.230 1.637 2.923 1.00 95.75 124 GLN A N 1
ATOM 983 C CA . GLN A 1 124 ? -10.604 2.220 4.113 1.00 95.75 124 GLN A CA 1
ATOM 984 C C . GLN A 1 124 ? -10.831 1.350 5.350 1.00 95.75 124 GLN A C 1
ATOM 986 O O . GLN A 1 124 ? -11.953 0.915 5.620 1.00 95.75 124 GLN A O 1
ATOM 991 N N . PHE A 1 125 ? -9.769 1.114 6.117 1.00 96.69 125 PHE A N 1
ATOM 992 C CA . PHE A 1 125 ? -9.861 0.399 7.386 1.00 96.69 125 PHE A CA 1
ATOM 993 C C . PHE A 1 125 ? -10.549 1.257 8.455 1.00 96.69 125 PHE A C 1
ATOM 995 O O . PHE A 1 125 ? -10.395 2.477 8.511 1.00 96.69 125 PHE A O 1
ATOM 1002 N N . PHE A 1 126 ? -11.273 0.602 9.360 1.00 94.12 126 PHE A N 1
ATOM 1003 C CA . PHE A 1 126 ? -11.780 1.223 10.582 1.00 94.12 126 PHE A CA 1
ATOM 1004 C C . PHE A 1 126 ? -10.705 1.312 11.669 1.00 94.12 126 PHE A C 1
ATOM 1006 O O . PHE A 1 126 ? -10.726 2.243 12.478 1.00 94.12 126 PHE A O 1
ATOM 1013 N N . ASP A 1 127 ? -9.780 0.349 11.725 1.00 93.94 127 ASP A N 1
ATOM 1014 C CA . ASP A 1 127 ? -8.599 0.447 12.584 1.00 93.94 127 ASP A CA 1
ATOM 1015 C C . ASP A 1 127 ? -7.644 1.522 12.042 1.00 93.94 127 ASP A C 1
ATOM 1017 O O . ASP A 1 127 ? -7.145 1.433 10.921 1.00 93.94 127 ASP A O 1
ATOM 1021 N N . ALA A 1 128 ? -7.381 2.545 12.856 1.00 92.06 128 ALA A N 1
ATOM 1022 C CA . ALA A 1 128 ? -6.636 3.724 12.423 1.00 92.06 128 ALA A CA 1
ATOM 1023 C C . ALA A 1 128 ? -5.169 3.424 12.069 1.00 92.06 128 ALA A C 1
ATOM 1025 O O . ALA A 1 128 ? -4.609 4.078 11.188 1.00 92.06 128 ALA A O 1
ATOM 1026 N N . ASP A 1 129 ? -4.549 2.436 12.724 1.00 94.12 129 ASP A N 1
ATOM 1027 C CA . ASP A 1 129 ? -3.162 2.062 12.431 1.00 94.12 129 ASP A CA 1
ATOM 1028 C C . ASP A 1 129 ? -3.096 1.318 11.089 1.00 94.12 129 ASP A C 1
ATOM 1030 O O . ASP A 1 129 ? -2.199 1.574 10.286 1.00 94.12 129 ASP A O 1
ATOM 1034 N N . LEU A 1 130 ? -4.069 0.433 10.819 1.00 97.38 130 LEU A N 1
ATOM 1035 C CA . LEU A 1 130 ? -4.196 -0.222 9.513 1.00 97.38 130 LEU A CA 1
ATOM 1036 C C . LEU A 1 130 ? -4.466 0.789 8.401 1.00 97.38 130 LEU A C 1
ATOM 1038 O O . LEU A 1 130 ? -3.847 0.690 7.345 1.00 97.38 130 LEU A O 1
ATOM 1042 N N . GLU A 1 131 ? -5.341 1.771 8.628 1.00 97.62 131 GLU A N 1
ATOM 1043 C CA . GLU A 1 131 ? -5.641 2.784 7.611 1.00 97.62 131 GLU A CA 1
ATOM 1044 C C . GLU A 1 131 ? -4.441 3.686 7.324 1.00 97.62 131 GLU A C 1
ATOM 1046 O O . GLU A 1 131 ? -4.170 3.997 6.166 1.00 97.62 131 GLU A O 1
ATOM 1051 N N . THR A 1 132 ? -3.680 4.053 8.357 1.00 97.81 132 THR A N 1
ATOM 1052 C CA . THR A 1 132 ? -2.447 4.835 8.193 1.00 97.81 132 THR A CA 1
ATOM 1053 C C . THR A 1 132 ? -1.432 4.067 7.346 1.00 97.81 132 THR A C 1
ATOM 1055 O O . THR A 1 132 ? -0.979 4.579 6.323 1.00 97.81 132 THR A O 1
ATOM 1058 N N . ALA A 1 133 ? -1.155 2.807 7.700 1.00 98.50 133 ALA A N 1
ATOM 1059 C CA . ALA A 1 133 ? -0.237 1.957 6.943 1.00 98.50 133 ALA A CA 1
ATOM 1060 C C . ALA A 1 133 ? -0.732 1.688 5.508 1.00 98.50 133 ALA A C 1
ATOM 1062 O O . ALA A 1 133 ? 0.060 1.636 4.568 1.00 98.50 133 ALA A O 1
ATOM 1063 N N . ARG A 1 134 ? -2.051 1.546 5.306 1.00 98.56 134 ARG A N 1
ATOM 1064 C CA . ARG A 1 134 ? -2.654 1.392 3.974 1.00 98.56 134 ARG A CA 1
ATOM 1065 C C . ARG A 1 134 ? -2.446 2.635 3.121 1.00 98.56 134 ARG A C 1
ATOM 1067 O O . ARG A 1 134 ? -2.074 2.502 1.958 1.00 98.56 134 ARG A O 1
ATOM 1074 N N . ALA A 1 135 ? -2.697 3.819 3.673 1.00 98.25 135 ALA A N 1
ATOM 1075 C CA . ALA A 1 135 ? -2.540 5.079 2.959 1.00 98.25 135 ALA A CA 1
ATOM 1076 C C . ALA A 1 135 ? -1.077 5.325 2.557 1.00 98.25 135 ALA A C 1
ATOM 1078 O O . ALA A 1 135 ? -0.820 5.732 1.423 1.00 98.25 135 ALA A O 1
ATOM 1079 N N . GLU A 1 136 ? -0.128 5.025 3.448 1.00 98.69 136 GLU A N 1
ATOM 1080 C CA . GLU A 1 136 ? 1.310 5.068 3.153 1.00 98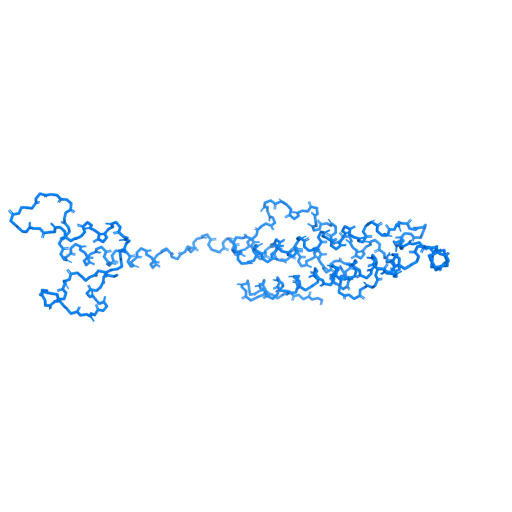.69 136 GLU A CA 1
ATOM 1081 C C . GLU A 1 136 ? 1.667 4.111 2.011 1.00 98.69 136 GLU A C 1
ATOM 1083 O O . GLU A 1 136 ? 2.189 4.546 0.982 1.00 98.69 136 GLU A O 1
ATOM 1088 N N . PHE A 1 137 ? 1.273 2.839 2.130 1.00 98.75 137 PHE A N 1
ATOM 1089 C CA . PHE A 1 137 ? 1.503 1.835 1.095 1.00 98.75 137 PHE A CA 1
ATOM 1090 C C . PHE A 1 137 ? 0.920 2.236 -0.267 1.00 98.75 137 PHE A C 1
ATOM 1092 O O . PHE A 1 137 ? 1.620 2.182 -1.275 1.00 98.75 137 PHE A O 1
ATOM 1099 N N . VAL A 1 138 ? -0.343 2.665 -0.324 1.00 98.56 138 VAL A N 1
ATOM 1100 C CA . VAL A 1 138 ? -0.983 3.096 -1.580 1.00 98.56 138 VAL A CA 1
ATOM 1101 C C . VAL A 1 138 ? -0.267 4.310 -2.173 1.00 98.56 138 VAL A C 1
ATOM 1103 O O . VAL A 1 138 ? -0.087 4.382 -3.390 1.00 98.56 138 VAL A O 1
ATOM 1106 N N . GLY A 1 139 ? 0.179 5.243 -1.330 1.00 98.69 139 GLY A N 1
ATOM 1107 C CA . GLY A 1 139 ? 0.967 6.394 -1.757 1.00 98.69 139 GLY A CA 1
ATOM 1108 C C . GLY A 1 139 ? 2.286 5.987 -2.413 1.00 98.69 139 GLY A C 1
ATOM 1109 O O . GLY A 1 139 ? 2.624 6.501 -3.481 1.00 98.69 139 GLY A O 1
ATOM 1110 N N . ASP A 1 140 ? 3.018 5.051 -1.816 1.00 98.81 140 ASP A N 1
ATOM 1111 C CA . ASP A 1 140 ? 4.280 4.552 -2.372 1.00 98.81 140 ASP A CA 1
ATOM 1112 C C . ASP A 1 140 ? 4.059 3.714 -3.632 1.00 98.81 140 ASP A C 1
ATOM 1114 O O . ASP A 1 140 ? 4.753 3.897 -4.635 1.00 98.81 140 ASP A O 1
ATOM 1118 N N . LEU A 1 141 ? 3.019 2.878 -3.634 1.00 98.50 141 LEU A N 1
ATOM 1119 C CA . LEU A 1 141 ? 2.600 2.093 -4.790 1.00 98.50 141 LEU A CA 1
ATOM 1120 C C . LEU A 1 141 ? 2.299 2.987 -5.997 1.00 98.50 141 LEU A C 1
ATOM 1122 O O . LEU A 1 141 ? 2.764 2.716 -7.105 1.00 98.50 141 LEU A O 1
ATOM 1126 N N . ALA A 1 142 ? 1.566 4.083 -5.787 1.00 98.62 142 ALA A N 1
ATOM 1127 C CA . ALA A 1 142 ? 1.249 5.042 -6.838 1.00 98.62 142 ALA A CA 1
ATOM 1128 C C . ALA A 1 142 ? 2.510 5.723 -7.396 1.00 98.62 142 ALA A C 1
ATOM 1130 O O . ALA A 1 142 ? 2.636 5.875 -8.614 1.00 98.62 142 ALA A O 1
ATOM 1131 N N . LYS A 1 143 ? 3.470 6.099 -6.537 1.00 98.62 143 LYS A N 1
ATOM 1132 C CA . LYS A 1 143 ? 4.752 6.683 -6.976 1.00 98.62 143 LYS A CA 1
ATOM 1133 C C . LYS A 1 143 ? 5.555 5.688 -7.815 1.00 98.62 143 LYS A C 1
ATOM 1135 O O . LYS A 1 143 ? 6.000 6.051 -8.906 1.00 98.62 143 LYS A O 1
ATOM 1140 N N . GLY A 1 144 ? 5.705 4.453 -7.331 1.00 98.25 144 GLY A N 1
ATOM 1141 C CA . GLY A 1 144 ? 6.419 3.386 -8.034 1.00 98.25 144 GLY A CA 1
ATOM 1142 C C . GLY A 1 144 ? 5.804 3.111 -9.402 1.00 98.25 144 GLY A C 1
ATOM 1143 O O . GLY A 1 144 ? 6.473 3.237 -10.427 1.00 98.25 144 GLY A O 1
ATOM 1144 N N . MET A 1 145 ? 4.497 2.855 -9.452 1.00 97.69 145 MET A N 1
ATOM 1145 C CA . MET A 1 145 ? 3.816 2.535 -10.710 1.00 97.69 145 MET A CA 1
ATOM 1146 C C . MET A 1 145 ? 3.744 3.703 -11.690 1.00 97.69 145 MET A C 1
ATOM 1148 O O . MET A 1 145 ? 3.778 3.481 -12.903 1.00 97.69 145 MET A O 1
ATOM 1152 N N . SER A 1 146 ? 3.686 4.941 -11.197 1.00 97.81 146 SER A N 1
ATOM 1153 C CA . SER A 1 146 ? 3.816 6.131 -12.039 1.00 97.81 146 SER A CA 1
ATOM 1154 C C . SER A 1 146 ? 5.184 6.156 -12.728 1.00 97.81 146 SER A C 1
ATOM 1156 O O . SER A 1 146 ? 5.247 6.252 -13.954 1.00 97.81 146 SER A O 1
ATOM 1158 N N . ALA A 1 147 ? 6.275 5.954 -11.979 1.00 97.25 147 ALA A N 1
ATOM 1159 C CA . ALA A 1 147 ? 7.625 5.894 -12.541 1.00 97.25 147 ALA A CA 1
ATOM 1160 C C . ALA A 1 147 ? 7.773 4.768 -13.583 1.00 97.25 147 ALA A C 1
ATOM 1162 O O . ALA A 1 147 ? 8.277 5.006 -14.682 1.00 97.25 147 ALA A O 1
ATOM 1163 N N . VAL A 1 148 ? 7.254 3.570 -13.289 1.00 96.56 148 VAL A N 1
ATOM 1164 C CA . VAL A 1 148 ? 7.246 2.433 -14.228 1.00 96.56 148 VAL A CA 1
ATOM 1165 C C . VAL A 1 148 ? 6.481 2.761 -15.513 1.00 96.56 148 VAL A C 1
ATOM 1167 O O . VAL A 1 148 ? 6.952 2.460 -16.613 1.00 96.56 148 VAL A O 1
ATOM 1170 N N . SER A 1 149 ? 5.320 3.406 -15.393 1.00 94.12 149 SER A N 1
ATOM 1171 C CA . SER A 1 149 ? 4.468 3.754 -16.537 1.00 94.12 149 SER A CA 1
ATOM 1172 C C . SER A 1 149 ? 5.087 4.833 -17.428 1.00 94.12 149 SER A C 1
ATOM 1174 O O . SER A 1 149 ? 4.889 4.808 -18.638 1.00 94.12 149 SER A O 1
ATOM 1176 N N . PHE A 1 150 ? 5.858 5.766 -16.859 1.00 93.44 150 PHE A N 1
ATOM 1177 C CA . PHE A 1 150 ? 6.594 6.766 -17.640 1.00 93.44 150 PHE A CA 1
ATOM 1178 C C . PHE A 1 150 ? 7.785 6.179 -18.398 1.00 93.44 150 PHE A C 1
ATOM 1180 O O . PHE A 1 150 ? 8.161 6.702 -19.447 1.00 93.44 150 PHE A O 1
ATOM 1187 N N . LEU A 1 151 ? 8.389 5.119 -17.863 1.00 93.94 151 LEU A N 1
ATOM 1188 C CA . LEU A 1 151 ? 9.583 4.503 -18.431 1.00 93.94 151 LEU A CA 1
ATOM 1189 C C . LEU A 1 151 ? 9.269 3.422 -19.462 1.00 93.94 151 LEU A C 1
ATOM 1191 O O . LEU A 1 151 ? 10.047 3.219 -20.391 1.00 93.94 151 LEU A O 1
ATOM 1195 N N . THR A 1 152 ? 8.155 2.710 -19.311 1.00 94.25 152 THR A N 1
ATOM 1196 C CA . THR A 1 152 ? 7.893 1.500 -20.093 1.00 94.25 152 THR A CA 1
ATOM 1197 C C . THR A 1 152 ? 6.734 1.661 -21.065 1.00 94.25 152 THR A C 1
ATOM 1199 O O . THR A 1 152 ? 5.791 2.412 -20.840 1.00 94.25 152 THR A O 1
ATOM 1202 N N . SER A 1 153 ? 6.808 0.943 -22.182 1.00 92.06 153 SER A N 1
ATOM 1203 C CA . SER A 1 153 ? 5.798 0.972 -23.238 1.00 92.06 153 SER A CA 1
ATOM 1204 C C . SER A 1 153 ? 5.453 -0.433 -23.710 1.00 92.06 153 SER A C 1
ATOM 1206 O O . SER A 1 153 ? 6.264 -1.359 -23.608 1.00 92.06 153 SER A O 1
ATOM 1208 N N . LEU A 1 154 ? 4.228 -0.593 -24.213 1.00 90.00 154 LEU A N 1
ATOM 1209 C CA . LEU A 1 154 ? 3.757 -1.862 -24.748 1.00 90.00 154 LEU A CA 1
ATOM 1210 C C . LEU A 1 154 ? 4.504 -2.198 -26.043 1.00 90.00 154 LEU A C 1
ATOM 1212 O O . LEU A 1 154 ? 4.506 -1.440 -27.011 1.00 90.00 154 LEU A O 1
ATOM 1216 N N . THR A 1 155 ? 5.091 -3.381 -26.065 1.00 86.06 155 THR A N 1
ATOM 1217 C CA . THR A 1 155 ? 5.775 -3.958 -27.217 1.00 86.06 155 THR A CA 1
ATOM 1218 C C . THR A 1 155 ? 4.830 -4.875 -27.999 1.00 86.06 155 THR A C 1
ATOM 1220 O O . THR A 1 155 ? 3.823 -5.364 -27.483 1.00 86.06 155 THR A O 1
ATOM 1223 N N . GLY A 1 156 ? 5.152 -5.146 -29.268 1.00 77.62 156 GLY A N 1
ATOM 1224 C CA . GLY A 1 156 ? 4.277 -5.900 -30.179 1.00 77.62 156 GLY A CA 1
ATOM 1225 C C . GLY A 1 156 ? 3.975 -7.353 -29.776 1.00 77.62 156 GLY A C 1
ATOM 1226 O O . GLY A 1 156 ? 3.102 -7.971 -30.376 1.00 77.62 156 GLY A O 1
ATOM 1227 N N . ASN A 1 157 ? 4.664 -7.904 -28.772 1.00 81.88 157 ASN A N 1
ATOM 1228 C CA . ASN A 1 157 ? 4.411 -9.245 -28.233 1.00 81.88 157 ASN A CA 1
ATOM 1229 C C . ASN A 1 157 ? 3.546 -9.241 -26.953 1.00 81.88 157 ASN A C 1
ATOM 1231 O O . ASN A 1 157 ? 3.374 -10.294 -26.342 1.00 81.88 157 ASN A O 1
ATOM 1235 N N . GLY A 1 158 ? 3.017 -8.080 -26.545 1.00 82.50 158 GLY A N 1
ATOM 1236 C CA . GLY A 1 158 ? 2.191 -7.934 -25.343 1.00 82.50 158 GLY A CA 1
ATOM 1237 C C . GLY A 1 158 ? 2.972 -7.708 -24.043 1.00 82.50 158 GLY A C 1
ATOM 1238 O O . GLY A 1 158 ? 2.358 -7.634 -22.979 1.00 82.50 158 GLY A O 1
ATOM 1239 N N . ASN A 1 159 ? 4.301 -7.585 -24.103 1.00 91.06 159 ASN A N 1
ATOM 1240 C CA . ASN A 1 159 ? 5.128 -7.225 -22.950 1.00 91.06 159 ASN A CA 1
ATOM 1241 C C . ASN A 1 159 ? 5.310 -5.710 -22.849 1.00 91.06 159 ASN A C 1
ATOM 1243 O O . ASN A 1 159 ? 5.252 -5.005 -23.852 1.00 91.06 159 ASN A O 1
ATOM 1247 N N . TYR A 1 160 ? 5.639 -5.227 -21.660 1.00 94.00 160 TYR A N 1
ATOM 1248 C CA . TYR A 1 160 ? 6.143 -3.882 -21.426 1.00 94.00 160 TYR A CA 1
ATOM 1249 C C . TYR A 1 160 ? 7.669 -3.910 -21.339 1.00 94.00 160 TYR A C 1
ATOM 1251 O O . TYR A 1 160 ? 8.243 -4.842 -20.770 1.00 94.00 160 TYR A O 1
ATOM 1259 N N . SER A 1 161 ? 8.336 -2.904 -21.903 1.00 93.12 161 SER A N 1
ATOM 1260 C CA . SER A 1 161 ? 9.775 -2.680 -21.717 1.00 93.12 161 SER A CA 1
ATOM 1261 C C . SER A 1 161 ? 10.138 -1.202 -21.882 1.00 93.12 161 SER A C 1
ATOM 1263 O O . SER A 1 161 ? 9.330 -0.412 -22.373 1.00 93.12 161 SER A O 1
ATOM 1265 N N . LEU A 1 162 ? 11.367 -0.829 -21.513 1.00 89.44 162 LEU A N 1
ATOM 1266 C CA . LEU A 1 162 ? 11.954 0.489 -21.810 1.00 89.44 162 LEU A CA 1
ATOM 1267 C C . LEU A 1 162 ? 12.127 0.760 -23.320 1.00 89.44 162 LEU A C 1
ATOM 1269 O O . LEU A 1 162 ? 12.396 1.890 -23.719 1.00 89.44 162 LEU A O 1
ATOM 1273 N N . GLY A 1 163 ? 12.032 -0.276 -24.158 1.00 78.00 163 GLY A N 1
ATOM 1274 C CA . GLY A 1 163 ? 12.423 -0.256 -25.569 1.00 78.00 163 GLY A CA 1
ATOM 1275 C C . GLY A 1 163 ? 13.449 -1.344 -25.901 1.00 78.00 163 GLY A C 1
ATOM 1276 O O . GLY A 1 163 ? 13.645 -2.289 -25.133 1.00 78.00 163 GLY A O 1
ATOM 1277 N N . SER A 1 164 ? 14.085 -1.240 -27.069 1.00 75.75 164 SER A N 1
ATOM 1278 C CA . SER A 1 164 ? 15.168 -2.141 -27.480 1.00 75.75 164 SER A CA 1
ATOM 1279 C C . SER A 1 164 ? 16.440 -1.847 -26.681 1.00 75.75 164 SER A C 1
ATOM 1281 O O . SER A 1 164 ? 16.904 -0.708 -26.668 1.00 75.75 164 SER A O 1
ATOM 1283 N N . SER A 1 165 ? 17.048 -2.866 -26.063 1.00 72.44 165 SER A N 1
ATOM 1284 C CA . SER A 1 165 ? 18.294 -2.703 -25.294 1.00 72.44 165 SER A CA 1
ATOM 1285 C C . SER A 1 165 ? 19.420 -2.090 -26.129 1.00 72.44 165 SER A C 1
ATOM 1287 O O . SER A 1 165 ? 20.135 -1.218 -25.651 1.00 72.44 165 SER A O 1
ATOM 1289 N N . ILE A 1 166 ? 19.517 -2.467 -27.408 1.00 70.44 166 ILE A N 1
ATOM 1290 C CA . ILE A 1 166 ? 20.515 -1.930 -28.342 1.00 70.44 166 ILE A CA 1
ATOM 1291 C C . ILE A 1 166 ? 20.292 -0.432 -28.596 1.00 70.44 166 ILE A C 1
ATOM 1293 O O . ILE A 1 166 ? 21.250 0.333 -28.647 1.00 70.44 166 ILE A O 1
ATOM 1297 N N . GLU A 1 167 ? 19.041 0.003 -28.757 1.00 77.38 167 GLU A N 1
ATOM 1298 C CA . GLU A 1 167 ? 18.730 1.421 -28.994 1.00 77.38 167 GLU A CA 1
ATOM 1299 C C . GLU A 1 167 ? 18.982 2.267 -27.744 1.00 77.38 167 GLU A C 1
ATOM 1301 O O . GLU A 1 167 ? 19.482 3.387 -27.842 1.00 77.38 167 GLU A O 1
ATOM 1306 N N . ILE A 1 168 ? 18.677 1.713 -26.569 1.00 81.75 168 ILE A N 1
ATOM 1307 C CA . ILE A 1 168 ? 18.909 2.366 -25.281 1.00 81.75 168 ILE A CA 1
ATOM 1308 C C . ILE A 1 168 ? 20.411 2.510 -25.018 1.00 81.75 168 ILE A C 1
ATOM 1310 O O . ILE A 1 168 ? 20.858 3.610 -24.705 1.00 81.75 168 ILE A O 1
ATOM 1314 N N . ASP A 1 169 ? 21.200 1.449 -25.204 1.00 81.50 169 ASP A N 1
ATOM 1315 C CA . ASP A 1 169 ? 22.648 1.462 -24.946 1.00 81.50 169 ASP A CA 1
ATOM 1316 C C . ASP A 1 169 ? 23.414 2.412 -25.878 1.00 81.50 169 ASP A C 1
ATOM 1318 O O . ASP A 1 169 ? 24.450 2.962 -25.501 1.00 81.50 169 ASP A O 1
ATOM 1322 N N . LEU A 1 170 ? 22.893 2.641 -27.086 1.00 86.12 170 LEU A N 1
ATOM 1323 C CA . LEU A 1 170 ? 23.440 3.601 -28.046 1.00 86.12 170 LEU A CA 1
ATOM 1324 C C . LEU A 1 170 ? 22.884 5.023 -27.860 1.00 86.12 170 LEU A C 1
ATOM 1326 O O . LEU A 1 170 ? 23.314 5.947 -28.555 1.00 86.12 170 LEU A O 1
ATOM 1330 N N . SER A 1 171 ? 21.940 5.221 -26.937 1.00 87.81 171 SER A N 1
ATOM 1331 C CA . SER A 1 171 ? 21.336 6.523 -26.681 1.00 87.81 171 SER A CA 1
ATOM 1332 C C . SER A 1 171 ? 22.354 7.489 -26.069 1.00 87.81 171 SER A C 1
ATOM 1334 O O . SER A 1 171 ? 22.997 7.160 -25.068 1.00 87.81 171 SER A O 1
ATOM 1336 N N . PRO A 1 172 ? 22.432 8.745 -26.545 1.00 91.44 172 PRO A N 1
ATOM 1337 C CA . PRO A 1 172 ? 23.233 9.776 -25.884 1.00 91.44 172 PRO A CA 1
ATOM 1338 C C . PRO A 1 172 ? 22.729 10.099 -24.464 1.00 91.44 172 PRO A C 1
ATOM 1340 O O . PRO A 1 172 ? 23.426 10.771 -23.710 1.00 91.44 172 PRO A O 1
ATOM 1343 N N . ARG A 1 173 ? 21.532 9.620 -24.090 1.00 90.75 173 ARG A N 1
ATOM 1344 C CA . ARG A 1 173 ? 20.905 9.809 -22.773 1.00 90.75 173 ARG A CA 1
ATOM 1345 C C . ARG A 1 173 ? 21.001 8.578 -21.864 1.00 90.75 173 ARG A C 1
ATOM 1347 O O . ARG A 1 173 ? 20.330 8.547 -20.838 1.00 90.75 173 ARG A O 1
ATOM 1354 N N . ILE A 1 174 ? 21.809 7.570 -22.206 1.00 91.00 174 ILE A N 1
ATOM 1355 C CA . ILE A 1 174 ? 21.914 6.301 -21.459 1.00 91.00 174 ILE A CA 1
ATOM 1356 C C . ILE A 1 174 ? 22.112 6.494 -19.948 1.00 91.00 174 ILE A C 1
ATOM 1358 O O . ILE A 1 174 ? 21.481 5.816 -19.141 1.00 91.00 174 ILE A O 1
ATOM 1362 N N . GLU A 1 175 ? 22.935 7.461 -19.548 1.00 93.62 175 GLU A N 1
ATOM 1363 C CA . GLU A 1 175 ? 23.218 7.703 -18.134 1.00 93.62 175 GLU A CA 1
ATOM 1364 C C . GLU A 1 175 ? 22.041 8.360 -17.394 1.00 93.62 175 GLU A C 1
ATOM 1366 O O . GLU A 1 175 ? 21.831 8.105 -16.211 1.00 93.62 175 GLU A O 1
ATOM 1371 N N . GLU A 1 176 ? 21.232 9.170 -18.083 1.00 93.38 176 GLU A N 1
ATOM 1372 C CA . GLU A 1 176 ? 19.972 9.684 -17.532 1.00 93.38 176 GLU A CA 1
ATOM 1373 C C . GLU A 1 176 ? 18.952 8.551 -17.389 1.00 93.38 176 GLU A C 1
ATOM 1375 O O . GLU A 1 176 ? 18.329 8.418 -16.341 1.00 93.38 176 GLU A O 1
ATOM 1380 N N . ILE A 1 177 ? 18.836 7.692 -18.408 1.00 92.00 177 ILE A N 1
ATOM 1381 C CA . ILE A 1 177 ? 17.921 6.542 -18.395 1.00 92.00 177 ILE A CA 1
ATOM 1382 C C . ILE A 1 177 ? 18.253 5.611 -17.225 1.00 92.00 177 ILE A C 1
ATOM 1384 O O . ILE A 1 177 ? 17.356 5.231 -16.480 1.00 92.00 177 ILE A O 1
ATOM 1388 N N . ARG A 1 178 ? 19.536 5.294 -17.004 1.00 93.81 178 ARG A N 1
ATOM 1389 C CA . ARG A 1 178 ? 19.972 4.469 -15.863 1.00 93.81 178 ARG A CA 1
ATOM 1390 C C . ARG A 1 178 ? 19.568 5.063 -14.519 1.00 93.81 178 ARG A C 1
ATOM 1392 O O . ARG A 1 178 ? 19.132 4.323 -13.645 1.00 93.81 178 ARG A O 1
ATOM 1399 N N . LYS A 1 179 ? 19.691 6.383 -14.354 1.00 95.81 179 LYS A N 1
ATOM 1400 C CA . LYS A 1 179 ? 19.287 7.067 -13.117 1.00 95.81 179 LYS A CA 1
ATOM 1401 C C . LYS A 1 179 ? 17.781 7.000 -12.894 1.00 95.81 179 LYS A C 1
ATOM 1403 O O . LYS A 1 179 ? 17.359 6.726 -11.776 1.00 95.81 179 LYS A O 1
ATOM 1408 N N . GLU A 1 180 ? 16.982 7.215 -13.936 1.00 96.06 180 GLU A N 1
ATOM 1409 C CA . GLU A 1 180 ? 15.522 7.128 -13.820 1.00 96.06 180 GLU A CA 1
ATOM 1410 C C . GLU A 1 180 ? 15.052 5.691 -13.556 1.00 96.06 180 GLU A C 1
ATOM 1412 O O . GLU A 1 180 ? 14.166 5.485 -12.732 1.00 96.06 180 GLU A O 1
ATOM 1417 N N . VAL A 1 181 ? 15.682 4.686 -14.177 1.00 96.31 181 VAL A N 1
ATOM 1418 C CA . VAL A 1 181 ? 15.395 3.269 -13.894 1.00 96.31 181 VAL A CA 1
ATOM 1419 C C . VAL A 1 181 ? 15.774 2.903 -12.462 1.00 96.31 181 VAL A C 1
ATOM 1421 O O . VAL A 1 181 ? 14.963 2.303 -11.764 1.00 96.31 181 VAL A O 1
ATOM 1424 N N . ALA A 1 182 ? 16.960 3.306 -11.991 1.00 97.38 182 ALA A N 1
ATOM 1425 C CA . ALA A 1 182 ? 17.372 3.078 -10.606 1.00 97.38 182 ALA A CA 1
ATOM 1426 C C . ALA A 1 182 ? 16.368 3.695 -9.622 1.00 97.38 182 ALA A C 1
ATOM 1428 O O . ALA A 1 182 ? 15.895 3.020 -8.716 1.00 97.38 182 ALA A O 1
ATOM 1429 N N . LYS A 1 183 ? 15.946 4.938 -9.875 1.00 98.06 183 LYS A N 1
ATOM 1430 C CA . LYS A 1 183 ? 14.918 5.610 -9.077 1.00 98.06 183 LYS A CA 1
ATOM 1431 C C . LYS A 1 183 ? 13.571 4.879 -9.108 1.00 98.06 183 LYS A C 1
ATOM 1433 O O . LYS A 1 183 ? 12.899 4.807 -8.085 1.00 98.06 183 LYS A O 1
ATOM 1438 N N . ALA A 1 184 ? 13.148 4.352 -10.257 1.00 98.12 184 ALA A N 1
ATOM 1439 C CA . ALA A 1 184 ? 11.915 3.572 -10.352 1.00 98.12 184 ALA A CA 1
ATOM 1440 C C . ALA A 1 184 ? 12.006 2.254 -9.564 1.00 98.12 184 ALA A C 1
ATOM 1442 O O . ALA A 1 184 ? 11.052 1.906 -8.870 1.00 98.12 184 ALA A O 1
ATOM 1443 N N . ASN A 1 185 ? 13.151 1.565 -9.626 1.00 98.38 185 ASN A N 1
ATOM 1444 C CA . ASN A 1 185 ? 13.425 0.365 -8.832 1.00 98.38 185 ASN A CA 1
ATOM 1445 C C . ASN A 1 185 ? 13.396 0.674 -7.322 1.00 98.38 185 ASN A C 1
ATOM 1447 O O . ASN A 1 185 ? 12.788 -0.077 -6.557 1.00 98.38 185 ASN A O 1
ATOM 1451 N N . ASP A 1 186 ? 13.981 1.800 -6.898 1.00 98.62 186 ASP A N 1
ATOM 1452 C CA . ASP A 1 186 ? 13.955 2.249 -5.499 1.00 98.62 186 ASP A CA 1
ATOM 1453 C C . ASP A 1 186 ? 12.516 2.512 -5.026 1.00 98.62 186 ASP A C 1
ATOM 1455 O O . ASP A 1 186 ? 12.099 1.987 -3.998 1.00 98.62 186 ASP A O 1
ATOM 1459 N N . LEU A 1 187 ? 11.709 3.234 -5.815 1.00 98.75 187 LEU A N 1
ATOM 1460 C CA . LEU A 1 187 ? 10.299 3.499 -5.491 1.00 98.75 187 LEU A CA 1
ATOM 1461 C C . LEU A 1 187 ? 9.445 2.220 -5.444 1.00 98.75 187 LEU A C 1
ATOM 1463 O O . LEU A 1 187 ? 8.543 2.105 -4.615 1.00 98.75 187 LEU A O 1
ATOM 1467 N N . CYS A 1 188 ? 9.710 1.244 -6.319 1.00 98.69 188 CYS A N 1
ATOM 1468 C CA . CYS A 1 188 ? 9.045 -0.062 -6.256 1.00 98.69 188 CYS A CA 1
ATOM 1469 C C . CYS A 1 188 ? 9.442 -0.828 -4.987 1.00 98.69 188 CYS A C 1
ATOM 1471 O O . CYS A 1 188 ? 8.584 -1.421 -4.329 1.00 98.69 188 CYS A O 1
ATOM 1473 N N . SER A 1 189 ? 10.718 -0.754 -4.605 1.00 98.50 189 SER A N 1
ATOM 1474 C CA . SER A 1 189 ? 11.230 -1.366 -3.378 1.00 98.50 189 SER A CA 1
ATOM 1475 C C . SER A 1 189 ? 10.603 -0.734 -2.132 1.00 98.50 189 SER A C 1
ATOM 1477 O O . SER A 1 189 ? 10.191 -1.458 -1.229 1.00 98.50 189 SER A O 1
ATOM 1479 N N . GLU A 1 190 ? 10.458 0.594 -2.098 1.00 98.69 190 GLU A N 1
ATOM 1480 C CA . GLU A 1 190 ? 9.742 1.316 -1.035 1.00 98.69 190 GLU A CA 1
ATOM 1481 C C . GLU A 1 190 ? 8.292 0.826 -0.905 1.00 98.69 190 GLU A C 1
ATOM 1483 O O . GLU A 1 190 ? 7.866 0.461 0.191 1.00 98.69 190 GLU A O 1
ATOM 1488 N N . ALA A 1 191 ? 7.565 0.698 -2.021 1.00 98.75 191 ALA A N 1
ATOM 1489 C CA . ALA A 1 191 ? 6.204 0.157 -2.021 1.00 98.75 191 ALA A CA 1
ATOM 1490 C C . ALA A 1 191 ? 6.137 -1.305 -1.531 1.00 98.75 191 ALA A C 1
ATOM 1492 O O . ALA A 1 191 ? 5.187 -1.698 -0.852 1.00 98.75 191 ALA A O 1
ATOM 1493 N N . ALA A 1 192 ? 7.138 -2.132 -1.849 1.00 98.69 192 ALA A N 1
ATOM 1494 C CA . ALA A 1 192 ? 7.217 -3.504 -1.345 1.00 98.69 192 ALA A CA 1
ATOM 1495 C C . ALA A 1 192 ? 7.477 -3.553 0.173 1.00 98.69 192 ALA A C 1
ATOM 1497 O O . ALA A 1 192 ? 6.942 -4.428 0.867 1.00 98.69 192 ALA A O 1
ATOM 1498 N N . VAL A 1 193 ? 8.275 -2.618 0.700 1.00 98.75 193 VAL A N 1
ATOM 1499 C CA . VAL A 1 193 ? 8.539 -2.479 2.138 1.00 98.75 193 VAL A CA 1
ATOM 1500 C C . VAL A 1 193 ? 7.272 -2.054 2.873 1.00 98.75 193 VAL A C 1
ATOM 1502 O O . VAL A 1 193 ? 6.847 -2.777 3.776 1.00 98.75 193 VAL A O 1
ATOM 1505 N N . SER A 1 194 ? 6.612 -0.973 2.449 1.00 98.75 194 SER A N 1
ATOM 1506 C CA . SER A 1 194 ? 5.383 -0.501 3.100 1.00 98.75 194 SER A CA 1
ATOM 1507 C C . SER A 1 194 ? 4.238 -1.515 2.987 1.00 98.75 194 SER A C 1
ATOM 1509 O O . SER A 1 194 ? 3.480 -1.710 3.940 1.00 98.75 194 SER A O 1
ATOM 1511 N N . TYR A 1 195 ? 4.165 -2.286 1.893 1.00 98.62 195 TYR A N 1
ATOM 1512 C CA . TYR A 1 195 ? 3.256 -3.434 1.820 1.00 98.62 195 TYR A CA 1
ATOM 1513 C C . TYR A 1 195 ? 3.571 -4.516 2.860 1.00 98.62 195 TYR A C 1
ATOM 1515 O O . TYR A 1 195 ? 2.659 -5.081 3.465 1.00 98.62 195 TYR A O 1
ATOM 1523 N N . SER A 1 196 ? 4.851 -4.831 3.068 1.00 98.31 196 SER A N 1
ATOM 1524 C CA . SER A 1 196 ? 5.272 -5.844 4.043 1.00 98.31 196 SER A CA 1
ATOM 1525 C C . SER A 1 196 ? 4.925 -5.411 5.470 1.00 98.31 196 SER A C 1
ATOM 1527 O O . SER A 1 196 ? 4.440 -6.219 6.264 1.00 98.31 196 SER A O 1
ATOM 1529 N N . GLU A 1 197 ? 5.094 -4.127 5.783 1.00 98.38 197 GLU A N 1
ATOM 1530 C CA . GLU A 1 197 ? 4.691 -3.532 7.060 1.00 98.38 197 GLU A CA 1
ATOM 1531 C C . GLU A 1 197 ? 3.174 -3.609 7.267 1.00 98.38 197 GLU A C 1
ATOM 1533 O O . GLU A 1 197 ? 2.716 -4.147 8.283 1.00 98.38 197 GLU A O 1
ATOM 1538 N N . LEU A 1 198 ? 2.389 -3.189 6.267 1.00 98.56 198 LEU A N 1
ATOM 1539 C CA . LEU A 1 198 ? 0.934 -3.336 6.275 1.00 98.56 198 LEU A CA 1
ATOM 1540 C C . LEU A 1 198 ? 0.526 -4.807 6.452 1.00 98.56 198 LEU A C 1
ATOM 1542 O O . LEU A 1 198 ? -0.339 -5.117 7.267 1.00 98.56 198 LEU A O 1
ATOM 1546 N N . PHE A 1 199 ? 1.172 -5.738 5.748 1.00 98.19 199 PHE A N 1
ATOM 1547 C CA . PHE A 1 199 ? 0.911 -7.175 5.848 1.00 98.19 199 PHE A CA 1
ATOM 1548 C C . PHE A 1 199 ? 1.123 -7.718 7.262 1.00 98.19 199 PHE A C 1
ATOM 1550 O O . PHE A 1 199 ? 0.276 -8.454 7.785 1.00 98.19 199 PHE A O 1
ATOM 1557 N N . HIS A 1 200 ? 2.219 -7.340 7.915 1.00 97.31 200 HIS A N 1
ATOM 1558 C CA . HIS A 1 200 ? 2.472 -7.720 9.301 1.00 97.31 200 HIS A CA 1
ATOM 1559 C C . HIS A 1 200 ? 1.428 -7.134 10.259 1.00 97.31 200 HIS A C 1
ATOM 1561 O O . HIS A 1 200 ? 0.959 -7.831 11.169 1.00 97.31 200 HIS A O 1
ATOM 1567 N N . LEU A 1 201 ? 1.009 -5.888 10.033 1.00 96.69 201 LEU A N 1
ATOM 1568 C CA . LEU A 1 201 ? -0.017 -5.240 10.840 1.00 96.69 201 LEU A CA 1
ATOM 1569 C C . LEU A 1 201 ? -1.390 -5.909 10.663 1.00 96.69 201 LEU A C 1
ATOM 1571 O O . LEU A 1 201 ? -2.032 -6.257 11.655 1.00 96.69 201 LEU A O 1
ATOM 1575 N N . MET A 1 202 ? -1.793 -6.203 9.422 1.00 97.31 202 MET A N 1
ATOM 1576 C CA . MET A 1 202 ? -3.026 -6.935 9.100 1.00 97.31 202 MET A CA 1
ATOM 1577 C C . MET A 1 202 ? -3.067 -8.287 9.819 1.00 97.31 202 MET A C 1
ATOM 1579 O O . MET A 1 202 ? -4.052 -8.617 10.478 1.00 97.31 202 MET A O 1
ATOM 1583 N N . ARG A 1 203 ? -1.979 -9.066 9.766 1.00 96.19 203 ARG A N 1
ATOM 1584 C CA . ARG A 1 203 ? -1.911 -10.373 10.440 1.00 96.19 203 ARG A CA 1
ATOM 1585 C C . ARG A 1 203 ? -1.968 -10.260 11.959 1.00 96.19 203 ARG A C 1
ATOM 1587 O O . ARG A 1 203 ? -2.687 -11.028 12.594 1.00 96.19 203 ARG A O 1
ATOM 1594 N N . SER A 1 204 ? -1.218 -9.326 12.540 1.00 94.12 204 SER A N 1
ATOM 1595 C CA . SER A 1 204 ? -1.128 -9.183 13.997 1.00 94.12 204 SER A CA 1
ATOM 1596 C C . SER A 1 204 ? -2.427 -8.666 14.620 1.00 94.12 204 SER A C 1
ATOM 1598 O O . SER A 1 204 ? -2.871 -9.215 15.627 1.00 94.12 204 SER A O 1
ATOM 1600 N N . LYS A 1 205 ? -3.073 -7.667 14.008 1.00 92.94 205 LYS A N 1
ATOM 1601 C CA . LYS A 1 205 ? -4.312 -7.067 14.524 1.00 92.94 205 LYS A CA 1
ATOM 1602 C C . LYS A 1 205 ? -5.560 -7.877 14.193 1.00 92.94 205 LYS A C 1
ATOM 1604 O O . LYS A 1 205 ? -6.439 -8.039 15.040 1.00 92.94 205 LYS A O 1
ATOM 1609 N N . LEU A 1 206 ? -5.646 -8.409 12.973 1.00 94.56 206 LEU A N 1
ATOM 1610 C CA . LEU A 1 206 ? -6.845 -9.102 12.493 1.00 94.56 206 LEU A CA 1
ATOM 1611 C C . LEU A 1 206 ? -6.778 -10.619 12.685 1.00 94.56 206 LEU A C 1
ATOM 1613 O O . LEU A 1 206 ? -7.777 -11.300 12.458 1.00 94.56 206 LEU A O 1
ATOM 1617 N N . GLY A 1 207 ? -5.639 -11.174 13.111 1.00 92.19 207 GLY A N 1
ATOM 1618 C CA . GLY A 1 207 ? -5.488 -12.611 13.359 1.00 92.19 207 GLY A CA 1
ATOM 1619 C C . GLY A 1 207 ? -5.805 -13.479 12.136 1.00 92.19 207 GLY A C 1
ATOM 1620 O O . GLY A 1 207 ? -6.327 -14.581 12.290 1.00 92.19 207 GLY A O 1
ATOM 1621 N N . ILE A 1 208 ? -5.559 -12.956 10.933 1.00 93.12 208 ILE A N 1
ATOM 1622 C CA . ILE A 1 208 ? -5.817 -13.630 9.655 1.00 93.12 208 ILE A CA 1
ATOM 1623 C C . ILE A 1 208 ? -4.567 -14.355 9.148 1.00 93.12 208 ILE A C 1
ATOM 1625 O O . ILE A 1 208 ? -3.438 -13.906 9.363 1.00 93.12 208 ILE A O 1
ATOM 1629 N N . ASP A 1 209 ? -4.772 -15.471 8.447 1.00 91.81 209 ASP A N 1
ATOM 1630 C CA . ASP A 1 209 ? -3.702 -16.243 7.807 1.00 91.81 209 ASP A CA 1
ATOM 1631 C C . ASP A 1 209 ? -3.642 -15.933 6.306 1.00 91.81 209 ASP A C 1
ATOM 1633 O O . ASP A 1 209 ? -4.245 -16.621 5.485 1.00 91.81 209 ASP A O 1
ATOM 1637 N N . LEU A 1 210 ? -2.933 -14.856 5.963 1.00 90.44 210 LEU A N 1
ATOM 1638 C CA . LEU A 1 210 ? -2.615 -14.493 4.580 1.00 90.44 210 LEU A CA 1
ATOM 1639 C C . LEU A 1 210 ? -1.327 -15.202 4.132 1.00 90.44 210 LEU A C 1
ATOM 1641 O O . LEU A 1 210 ? -0.355 -15.263 4.898 1.00 90.44 210 LEU A O 1
ATOM 1645 N N . ARG A 1 211 ? -1.306 -15.725 2.900 1.00 87.31 211 ARG A N 1
ATOM 1646 C CA . ARG A 1 211 ? -0.205 -16.534 2.354 1.00 87.31 211 ARG A CA 1
ATOM 1647 C C . ARG A 1 211 ? 0.124 -16.126 0.921 1.00 87.31 211 ARG A C 1
ATOM 1649 O O . ARG A 1 211 ? -0.783 -15.967 0.113 1.00 87.31 211 ARG A O 1
ATOM 1656 N N . PHE A 1 212 ? 1.421 -16.022 0.648 1.00 81.25 212 PHE A N 1
ATOM 1657 C CA . PHE A 1 212 ? 1.978 -15.817 -0.687 1.00 81.25 212 PHE A CA 1
ATOM 1658 C C . PHE A 1 212 ? 2.096 -17.129 -1.462 1.00 81.25 212 PHE A C 1
ATOM 1660 O O . PHE A 1 212 ? 2.349 -18.170 -0.806 1.00 81.25 212 PHE A O 1
#

Foldseek 3Di:
DDFLQDVVNVGDPDPLRDADDDPVVNVQAVPDDPVDPDDPYDHSVNRSVVRVVVVVVVVVPPVVPVVVVLLVLLLVLLVLLLCLCPFLPVLCCLAPNQLQDKDAPRNCVSLVVCLVCCPPPSNAHPPPVLRVLSVQLSVLSCVLVVLSVVQWDQDPVRIIHNDDPVCLVPDPCVVVSVVSSVVSSVSSNSSSVSVVVSNVVSCVVSVDDRDD

Secondary structure (DSSP, 8-state):
-EESS-GGGT---STTTEE---HHHHHHGGG--TT---SS---HHHHHHHHHHHHHHHHH-S-HHHHHHHHHHHHHHHHHHHHHHHGGGHHHHHHH--TTS-EEHHHHHHHHHHHHHTTSGGG--SSHHHHHHHHHHHHHHHHHHHHHHHH-EE-TTSEEESS-HHHHHT-TTHHHHHHHHHHHHHHHHHHHHHHHHHHHHHHHHH------

Sequence (212 aa):
MHHIVEESKGGPNIADNGIPLCFDCHADVKHYNAQHPRGTKYSGSELRKHKVEWFKRVAVVAPTANLAEHRQIDVRIATEIHHYMTSGGGFYFLRDHDIWASYKSSVVEGIFSLLNVSDNPDMQFFDADLETARAEFVGDLAKGMSAVSFLTSLTGNGNYSLGSSIEIDLSPRIEEIRKEVAKANDLCSEAAVSYSELFHLMRSKLGIDLRF

Radius of gyration: 29.45 Å; chains: 1; bounding box: 50×45×87 Å

pLDDT: mean 88.74, std 11.65, range [48.75, 98.81]